Protein AF-A0A8S3PMW6-F1 (afdb_monomer_lite)

InterPro domains:
  IPR053231 G-protein coupled receptor LN-TM7 [PTHR45902] (35-177)
  IPR059445 Protein of unknown function DUF8401 [PF28443] (80-172)

Organism: Mytilus edulis (NCBI:txid6550)

Structure (mmCIF, N/CA/C/O backbone):
data_AF-A0A8S3PMW6-F1
#
_entry.id   AF-A0A8S3PMW6-F1
#
loop_
_atom_site.group_PDB
_atom_site.id
_atom_site.type_symbol
_atom_site.label_atom_id
_atom_site.label_alt_id
_atom_site.label_comp_id
_atom_site.label_asym_id
_atom_site.label_entity_id
_atom_site.label_seq_id
_atom_site.pdbx_PDB_ins_code
_atom_site.Cartn_x
_atom_site.Cartn_y
_atom_site.Cartn_z
_atom_site.occupancy
_atom_site.B_iso_or_equiv
_atom_site.auth_seq_id
_atom_site.auth_comp_id
_atom_site.auth_asym_id
_atom_site.auth_atom_id
_atom_site.pdbx_PDB_model_num
ATOM 1 N N . MET A 1 1 ? 25.228 -1.963 -3.950 1.00 49.38 1 MET A N 1
ATOM 2 C CA . MET A 1 1 ? 26.439 -2.411 -4.682 1.00 49.38 1 MET A CA 1
ATOM 3 C C . MET A 1 1 ? 26.202 -2.545 -6.193 1.00 49.38 1 MET A C 1
ATOM 5 O O . MET A 1 1 ? 26.992 -1.995 -6.946 1.00 49.38 1 MET A O 1
ATOM 9 N N . TYR A 1 2 ? 25.102 -3.179 -6.635 1.00 54.69 2 TYR A N 1
ATOM 10 C CA . TYR A 1 2 ? 24.733 -3.422 -8.050 1.00 54.69 2 TYR A CA 1
ATOM 11 C C . TYR A 1 2 ? 25.094 -2.324 -9.066 1.00 54.69 2 TYR A C 1
ATOM 13 O O . TYR A 1 2 ? 25.787 -2.591 -10.039 1.00 54.69 2 TYR A O 1
ATOM 21 N N . VAL A 1 3 ? 24.652 -1.083 -8.830 1.00 56.50 3 VAL A N 1
ATOM 22 C CA . VAL A 1 3 ? 24.795 0.050 -9.768 1.00 56.50 3 VAL A CA 1
ATOM 23 C C . VAL A 1 3 ? 26.259 0.351 -10.132 1.00 56.50 3 VAL A C 1
ATOM 25 O O . VAL A 1 3 ? 26.543 0.855 -11.215 1.00 56.50 3 VAL A O 1
ATOM 28 N N . SER A 1 4 ? 27.203 0.005 -9.253 1.00 57.25 4 SER A N 1
ATOM 29 C CA . SER A 1 4 ? 28.643 0.169 -9.487 1.00 57.25 4 SER A CA 1
ATOM 30 C C . SER A 1 4 ? 29.269 -0.958 -10.321 1.00 57.25 4 SER A C 1
ATOM 32 O O . SER A 1 4 ? 30.396 -0.801 -10.777 1.00 57.25 4 SER A O 1
ATOM 34 N N . ALA A 1 5 ? 28.572 -2.086 -10.495 1.00 61.59 5 ALA A N 1
ATOM 35 C CA . ALA A 1 5 ? 29.053 -3.278 -11.202 1.00 61.59 5 ALA A CA 1
ATOM 36 C C . ALA A 1 5 ? 28.285 -3.556 -12.509 1.00 61.59 5 ALA A C 1
ATOM 38 O O . ALA A 1 5 ? 28.877 -4.005 -13.484 1.00 61.59 5 ALA A O 1
ATOM 39 N N . CYS A 1 6 ? 26.983 -3.260 -12.529 1.00 66.31 6 CYS A N 1
ATOM 40 C CA . CYS A 1 6 ? 26.058 -3.561 -13.626 1.00 66.31 6 CYS A CA 1
ATOM 41 C C . CYS A 1 6 ? 25.559 -2.301 -14.363 1.00 66.31 6 CYS A C 1
ATOM 43 O O . CYS A 1 6 ? 24.789 -2.408 -15.313 1.00 66.31 6 CYS A O 1
ATOM 45 N N . GLY A 1 7 ? 25.987 -1.107 -13.933 1.00 63.25 7 GLY A N 1
ATOM 46 C CA . GLY A 1 7 ? 25.638 0.170 -14.557 1.00 63.25 7 GLY A CA 1
ATOM 47 C C . GLY A 1 7 ? 24.296 0.765 -14.109 1.00 63.25 7 GLY A C 1
ATOM 48 O O . GLY A 1 7 ? 23.822 0.533 -12.996 1.00 63.25 7 GLY A O 1
ATOM 49 N N . LYS A 1 8 ? 23.726 1.597 -14.985 1.00 62.34 8 LYS A N 1
ATOM 50 C CA . LYS A 1 8 ? 22.438 2.300 -14.854 1.00 62.34 8 LYS A CA 1
ATOM 51 C C . LYS A 1 8 ? 21.719 2.272 -16.201 1.00 62.34 8 LYS A C 1
ATOM 53 O O . LYS A 1 8 ? 22.381 2.120 -17.224 1.00 62.34 8 LYS A O 1
ATOM 58 N N . GLN A 1 9 ? 20.418 2.556 -16.192 1.00 67.81 9 GLN A N 1
ATOM 59 C CA . GLN A 1 9 ? 19.561 2.635 -17.385 1.00 67.81 9 GLN A CA 1
ATOM 60 C C . GLN A 1 9 ? 19.385 1.281 -18.100 1.00 67.81 9 GLN A C 1
ATOM 62 O O . GLN A 1 9 ? 19.284 1.227 -19.322 1.00 67.81 9 GLN A O 1
ATOM 67 N N . LEU A 1 10 ? 19.290 0.188 -17.331 1.00 76.56 10 LEU A N 1
ATOM 68 C CA . LEU A 1 10 ? 18.893 -1.131 -17.846 1.00 76.56 10 LEU A CA 1
ATOM 69 C C . LEU A 1 10 ? 17.457 -1.121 -18.394 1.00 76.56 10 LEU A C 1
ATOM 71 O O . LEU A 1 10 ? 17.161 -1.788 -19.383 1.00 76.56 10 LEU A O 1
ATOM 75 N N . CYS A 1 11 ? 16.581 -0.326 -17.773 1.00 77.88 11 CYS A N 1
ATOM 76 C CA . CYS A 1 11 ? 15.239 -0.048 -18.270 1.00 77.88 11 CYS A CA 1
ATOM 77 C C . CYS A 1 11 ? 15.172 1.365 -18.858 1.00 77.88 11 CYS A C 1
ATOM 79 O O . CYS A 1 11 ? 15.463 2.346 -18.170 1.00 77.88 11 CYS A O 1
ATOM 81 N N . ASP A 1 12 ? 14.718 1.472 -20.105 1.00 70.88 12 ASP A N 1
ATOM 82 C CA . ASP A 1 12 ? 14.358 2.748 -20.720 1.00 70.88 12 ASP A CA 1
ATOM 83 C C . ASP A 1 12 ? 13.123 3.324 -20.005 1.00 70.88 12 ASP A C 1
ATOM 85 O O . ASP A 1 12 ? 12.039 2.747 -20.047 1.00 70.88 12 ASP A O 1
ATOM 89 N N . GLN A 1 13 ? 13.285 4.455 -19.316 1.00 62.22 13 GLN A N 1
ATOM 90 C CA . GLN A 1 13 ? 12.231 5.078 -18.505 1.00 62.22 13 GLN A CA 1
ATOM 91 C C . GLN A 1 13 ? 11.141 5.761 -19.349 1.00 62.22 13 GLN A C 1
ATOM 93 O O . GLN A 1 13 ? 10.011 5.914 -18.877 1.00 62.22 13 GLN A O 1
ATOM 98 N N . SER A 1 14 ? 11.426 6.107 -20.612 1.00 55.59 14 SER A N 1
ATOM 99 C CA . SER A 1 14 ? 10.411 6.601 -21.562 1.00 55.59 14 SER A CA 1
ATOM 100 C C . SER A 1 14 ? 9.422 5.512 -21.995 1.00 55.59 14 SER A C 1
ATOM 102 O O . SER A 1 14 ? 8.404 5.802 -22.625 1.00 55.59 14 SER A O 1
ATOM 104 N N . LYS A 1 15 ? 9.725 4.264 -21.612 1.00 52.72 15 LYS A N 1
ATOM 105 C CA . LYS A 1 15 ? 9.212 3.016 -22.195 1.00 52.72 15 LYS A CA 1
ATOM 106 C C . LYS A 1 15 ? 8.279 1.845 -21.479 1.00 52.72 15 LYS A C 1
ATOM 108 O O . LYS A 1 15 ? 8.379 1.158 -22.561 1.00 52.72 15 LYS A O 1
ATOM 113 N N . ILE A 1 16 ? 7.139 1.474 -19.467 1.00 53.56 16 ILE A N 1
ATOM 114 C CA . ILE A 1 16 ? 6.405 1.998 -18.230 1.00 53.56 16 ILE A CA 1
ATOM 115 C C . ILE A 1 16 ? 4.939 2.397 -18.499 1.00 53.56 16 ILE A C 1
ATOM 117 O O . ILE A 1 16 ? 4.047 1.567 -18.341 1.00 53.56 16 ILE A O 1
ATOM 121 N N . SER A 1 17 ? 4.663 3.625 -18.940 1.00 41.56 17 SER A N 1
ATOM 122 C CA . SER A 1 17 ? 3.313 4.143 -19.222 1.00 41.56 17 SER A CA 1
ATOM 123 C C . SER A 1 17 ? 2.494 3.421 -20.318 1.00 41.56 17 SER A C 1
ATOM 125 O O . SER A 1 17 ? 1.290 3.656 -20.395 1.00 41.56 17 SER A O 1
ATOM 127 N N . HIS A 1 18 ? 3.100 2.583 -21.175 1.00 37.94 18 HIS A N 1
ATOM 128 C CA . HIS A 1 18 ? 2.541 2.209 -22.491 1.00 37.94 18 HIS A CA 1
ATOM 129 C C . HIS A 1 18 ? 2.858 0.777 -23.007 1.00 37.94 18 HIS A C 1
ATOM 131 O O . HIS A 1 18 ? 2.758 0.529 -24.204 1.00 37.94 18 HIS A O 1
ATOM 137 N N . GLY A 1 19 ? 3.189 -0.185 -22.132 1.00 40.81 19 GLY A N 1
ATOM 138 C CA . GLY A 1 19 ? 3.532 -1.575 -22.518 1.00 40.81 19 GLY A CA 1
ATOM 139 C C . GLY A 1 19 ? 4.947 -1.732 -23.104 1.00 40.81 19 GLY A C 1
ATOM 140 O O . GLY A 1 19 ? 5.239 -1.277 -24.206 1.00 40.81 19 GLY A O 1
ATOM 141 N N . TYR A 1 20 ? 5.873 -2.279 -22.314 1.00 42.78 20 TYR A N 1
ATOM 142 C CA . TYR A 1 20 ? 7.306 -2.031 -22.512 1.00 42.78 20 TYR A CA 1
ATOM 143 C C . TYR A 1 20 ? 8.027 -3.144 -23.293 1.00 42.78 20 TYR A C 1
ATOM 145 O O . TYR A 1 20 ? 7.791 -4.328 -23.079 1.00 42.78 20 TYR A O 1
ATOM 153 N N . GLN A 1 21 ? 8.938 -2.748 -24.192 1.00 36.81 21 GLN A N 1
ATOM 154 C CA . GLN A 1 21 ? 9.829 -3.649 -24.942 1.00 36.81 21 GLN A CA 1
ATOM 155 C C . GLN A 1 21 ? 11.284 -3.487 -24.491 1.00 36.81 21 GLN A C 1
ATOM 157 O O . GLN A 1 21 ? 11.809 -2.369 -24.533 1.00 36.81 21 GLN A O 1
ATOM 162 N N . LEU A 1 22 ? 11.943 -4.604 -24.171 1.00 39.78 22 LEU A N 1
ATOM 163 C CA . LEU A 1 22 ? 13.366 -4.687 -23.821 1.00 39.78 22 LEU A CA 1
ATOM 164 C C . LEU A 1 22 ? 14.274 -3.973 -24.839 1.00 39.78 22 LEU A C 1
ATOM 166 O O . LEU A 1 22 ? 14.066 -4.064 -26.050 1.00 39.78 22 LEU A O 1
ATOM 170 N N . LEU A 1 23 ? 15.306 -3.289 -24.335 1.00 41.81 23 LEU A N 1
ATOM 171 C CA . LEU A 1 23 ? 16.360 -2.660 -25.141 1.00 41.81 23 LEU A CA 1
ATOM 172 C C . LEU A 1 23 ? 17.771 -2.891 -24.578 1.00 41.81 23 LEU A C 1
ATOM 174 O O . LEU A 1 23 ? 18.618 -2.014 -24.668 1.00 41.81 23 LEU A O 1
ATOM 178 N N . TYR A 1 24 ? 18.064 -4.099 -24.092 1.00 42.97 24 TYR A N 1
ATOM 179 C CA . TYR A 1 24 ? 19.366 -4.718 -24.366 1.00 42.97 24 TYR A CA 1
ATOM 180 C C . TYR A 1 24 ? 19.286 -6.240 -24.242 1.00 42.97 24 TYR A C 1
ATOM 182 O O . TYR A 1 24 ? 18.529 -6.764 -23.430 1.00 42.97 24 TYR A O 1
ATOM 190 N N . ASN A 1 25 ? 20.079 -6.956 -25.041 1.00 40.12 25 ASN A N 1
ATOM 191 C CA . ASN A 1 25 ? 20.237 -8.401 -24.897 1.00 40.12 25 ASN A CA 1
ATOM 192 C C . ASN A 1 25 ? 21.352 -8.670 -23.876 1.00 40.12 25 ASN A C 1
ATOM 194 O O . ASN A 1 25 ? 22.525 -8.763 -24.238 1.00 40.12 25 ASN A O 1
ATOM 198 N N . THR A 1 26 ? 21.006 -8.752 -22.591 1.00 45.16 26 THR A N 1
ATOM 199 C CA . THR A 1 26 ? 21.942 -8.982 -21.474 1.00 45.16 26 THR A CA 1
ATOM 200 C C . THR A 1 26 ? 22.429 -10.434 -21.371 1.00 45.16 26 THR A C 1
ATOM 202 O O . THR A 1 26 ? 22.760 -10.922 -20.295 1.00 45.16 26 THR A O 1
ATOM 205 N N . SER A 1 27 ? 22.624 -11.107 -22.510 1.00 41.22 27 SER A N 1
ATOM 206 C CA . SER A 1 27 ? 23.383 -12.360 -22.624 1.00 41.22 27 SER A CA 1
ATOM 207 C C . SER A 1 27 ? 24.905 -12.153 -22.472 1.00 41.22 27 SER A C 1
ATOM 209 O O . SER A 1 27 ? 25.704 -12.849 -23.101 1.00 41.22 27 SER A O 1
ATOM 211 N N . VAL A 1 28 ? 25.326 -11.178 -21.660 1.00 42.94 28 VAL A N 1
ATOM 212 C CA . VAL A 1 28 ? 26.724 -10.951 -21.278 1.00 42.94 28 VAL A CA 1
ATOM 213 C C . VAL A 1 28 ? 26.948 -11.698 -19.971 1.00 42.94 28 VAL A C 1
ATOM 215 O O . VAL A 1 28 ? 26.608 -11.205 -18.900 1.00 42.94 28 VAL A O 1
ATOM 218 N N . ASN A 1 29 ? 27.502 -12.908 -20.063 1.00 44.34 29 ASN A N 1
ATOM 219 C CA . ASN A 1 29 ? 27.671 -13.821 -18.928 1.00 44.34 29 ASN A CA 1
ATOM 220 C C . ASN A 1 29 ? 28.855 -13.424 -18.015 1.00 44.34 29 ASN A C 1
ATOM 222 O O . ASN A 1 29 ? 29.790 -14.188 -17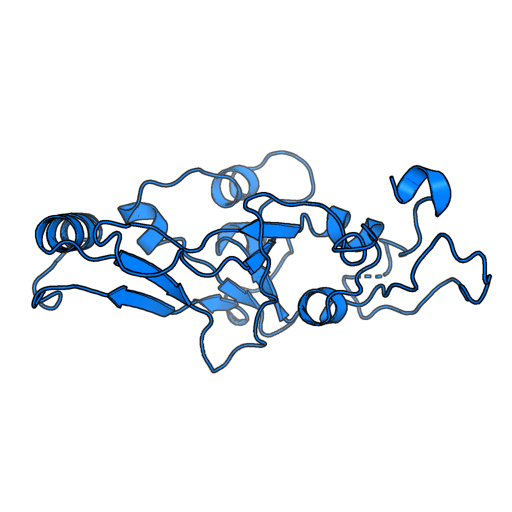.782 1.00 44.34 29 ASN A O 1
ATOM 226 N N . LEU A 1 30 ? 28.816 -12.189 -17.513 1.00 47.34 30 LEU A N 1
ATOM 227 C CA . LEU A 1 30 ? 29.571 -11.734 -16.354 1.00 47.34 30 LEU A CA 1
ATOM 228 C C . LEU A 1 30 ? 28.745 -12.105 -15.118 1.00 47.34 30 LEU A C 1
ATOM 230 O O . LEU A 1 30 ? 27.798 -11.400 -14.776 1.00 47.34 30 LEU A O 1
ATOM 234 N N . GLY A 1 31 ? 29.111 -13.198 -14.437 1.00 52.91 31 GLY A N 1
ATOM 235 C CA . GLY A 1 31 ? 28.380 -13.787 -13.294 1.00 52.91 31 GLY A CA 1
ATOM 236 C C . GLY A 1 31 ? 28.270 -12.930 -12.017 1.00 52.91 31 GLY A C 1
ATOM 237 O O . GLY A 1 31 ? 28.060 -13.465 -10.931 1.00 52.91 31 GLY A O 1
ATOM 238 N N . VAL A 1 32 ? 28.442 -11.615 -12.148 1.00 64.50 32 VAL A N 1
ATOM 239 C CA . VAL A 1 32 ? 28.310 -10.566 -11.129 1.00 64.50 32 VAL A CA 1
ATOM 240 C C . VAL A 1 32 ? 26.895 -9.966 -11.127 1.00 64.50 32 VAL A C 1
ATOM 242 O O . VAL A 1 32 ? 26.424 -9.519 -10.083 1.00 64.50 32 VAL A O 1
ATOM 245 N N . CYS A 1 33 ? 26.209 -9.969 -12.275 1.00 67.12 33 CYS A N 1
ATOM 246 C CA . CYS A 1 33 ? 24.897 -9.347 -12.455 1.00 67.12 33 CYS A CA 1
ATOM 247 C C . CYS A 1 33 ? 23.824 -10.426 -12.689 1.00 67.12 33 CYS A C 1
ATOM 249 O O . CYS A 1 33 ? 23.877 -11.093 -13.724 1.00 67.12 33 CYS A O 1
ATOM 251 N N . PRO A 1 34 ? 22.864 -10.643 -11.767 1.00 71.81 34 PRO A N 1
ATOM 252 C CA . PRO A 1 34 ? 21.707 -11.492 -12.052 1.00 71.81 34 PRO A CA 1
ATOM 253 C C . PRO A 1 34 ? 20.868 -10.919 -13.212 1.00 71.81 34 PRO A C 1
ATOM 255 O O . PRO A 1 34 ? 20.828 -9.698 -13.382 1.00 71.81 34 PRO A O 1
ATOM 258 N N . PRO A 1 35 ? 20.183 -11.772 -13.999 1.00 76.88 35 PRO A N 1
ATOM 2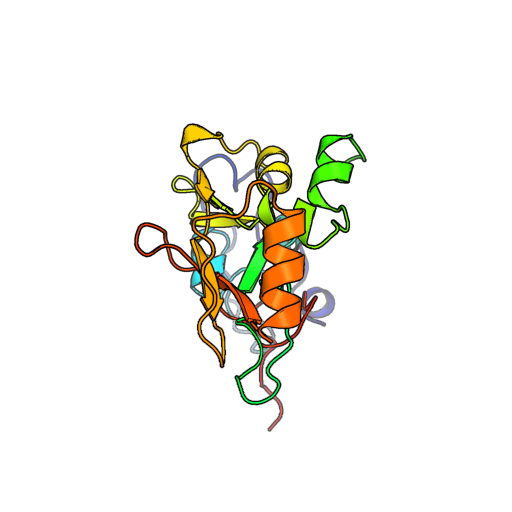59 C CA . PRO A 1 35 ? 19.199 -11.308 -14.972 1.00 76.88 35 PRO A CA 1
ATOM 260 C C . PRO A 1 35 ? 18.045 -10.598 -14.256 1.00 76.88 35 PRO A C 1
ATOM 262 O O . PRO A 1 35 ? 17.702 -10.942 -13.123 1.00 76.88 35 PRO A O 1
ATOM 265 N N . CYS A 1 36 ? 17.458 -9.606 -14.918 1.00 83.31 36 CYS A N 1
ATOM 266 C CA . CYS A 1 36 ? 16.378 -8.798 -14.370 1.00 83.31 36 CYS A CA 1
ATOM 267 C C . CYS A 1 36 ? 15.454 -8.292 -15.482 1.00 83.31 36 CYS A C 1
ATOM 269 O O . CYS A 1 36 ? 15.871 -8.192 -16.637 1.00 83.31 36 CYS A O 1
ATOM 271 N N . GLU A 1 37 ? 14.220 -7.948 -15.120 1.00 86.44 37 GLU A N 1
ATOM 272 C CA . GLU A 1 37 ? 13.164 -7.547 -16.052 1.00 86.44 37 GLU A CA 1
ATOM 273 C C . GLU A 1 37 ? 12.685 -6.101 -15.849 1.00 86.44 37 GLU A C 1
ATOM 275 O O . GLU A 1 37 ? 12.849 -5.497 -14.782 1.00 86.44 37 GLU A O 1
ATOM 280 N N . CYS A 1 38 ? 12.079 -5.549 -16.906 1.00 85.12 38 CYS A N 1
ATOM 281 C CA . CYS A 1 38 ? 11.626 -4.152 -16.999 1.00 85.12 38 CYS A CA 1
ATOM 282 C C . CYS A 1 38 ? 10.103 -3.992 -17.210 1.00 85.12 38 CYS A C 1
ATOM 284 O O . CYS A 1 38 ? 9.634 -2.898 -17.534 1.00 85.12 38 CYS A O 1
ATOM 286 N N . ASP A 1 39 ? 9.333 -5.070 -17.055 1.00 86.50 39 ASP A N 1
ATOM 287 C CA . ASP A 1 39 ? 7.867 -5.042 -16.974 1.00 86.50 39 ASP A CA 1
ATOM 288 C C . ASP A 1 39 ? 7.384 -4.707 -15.539 1.00 86.50 39 ASP A C 1
ATOM 290 O O . ASP A 1 39 ? 8.193 -4.627 -14.623 1.00 86.50 39 ASP A O 1
ATOM 294 N N . LEU A 1 40 ? 6.079 -4.497 -15.308 1.00 87.38 40 LEU A N 1
ATOM 295 C CA . LEU A 1 40 ? 5.544 -4.257 -13.948 1.00 87.38 40 LEU A CA 1
ATOM 296 C C . LEU A 1 40 ? 5.231 -5.552 -13.171 1.00 87.38 40 LEU A C 1
ATOM 298 O O . LEU A 1 40 ? 5.123 -5.536 -11.943 1.00 87.38 40 LEU A O 1
ATOM 302 N N . ASP A 1 41 ? 5.127 -6.682 -13.867 1.00 88.00 41 ASP A N 1
ATOM 303 C CA . ASP A 1 41 ? 4.910 -8.011 -13.295 1.00 88.00 41 ASP A CA 1
ATOM 304 C C . ASP A 1 41 ? 6.102 -8.462 -12.428 1.00 88.00 41 ASP A C 1
ATOM 306 O O . ASP A 1 41 ? 5.919 -9.208 -11.455 1.00 88.00 41 ASP A O 1
ATOM 310 N N . CYS A 1 42 ? 7.296 -7.935 -12.718 1.00 88.56 42 CYS A N 1
ATOM 311 C CA . CYS A 1 42 ? 8.543 -8.116 -11.980 1.00 88.56 42 CYS A CA 1
ATOM 312 C C . CYS A 1 42 ? 8.403 -7.826 -10.483 1.00 88.56 42 CYS A C 1
ATOM 314 O O . CYS A 1 42 ? 9.124 -8.405 -9.668 1.00 88.56 42 CYS A O 1
ATOM 316 N N . VAL A 1 43 ? 7.469 -6.943 -10.103 1.00 89.44 43 VAL A N 1
ATOM 317 C CA . VAL A 1 43 ? 7.241 -6.536 -8.711 1.00 89.44 43 VAL A CA 1
ATOM 318 C C . VAL A 1 43 ? 6.654 -7.696 -7.907 1.00 89.44 43 VAL A C 1
ATOM 320 O O . VAL A 1 43 ? 7.055 -7.911 -6.763 1.00 89.44 43 VAL A O 1
ATOM 323 N N . THR A 1 44 ? 5.772 -8.494 -8.521 1.00 87.44 44 THR A N 1
ATOM 324 C CA . THR A 1 44 ? 5.262 -9.743 -7.935 1.00 87.44 44 THR A CA 1
ATOM 325 C C . THR A 1 44 ? 6.293 -10.867 -8.031 1.00 87.44 44 THR A C 1
ATOM 327 O O . THR A 1 44 ? 6.494 -11.577 -7.048 1.00 87.44 44 THR A O 1
ATOM 330 N N . ARG A 1 45 ? 6.961 -11.034 -9.184 1.00 87.81 45 ARG A N 1
ATOM 331 C CA . ARG A 1 45 ? 7.928 -12.133 -9.397 1.00 87.81 45 ARG A CA 1
ATOM 332 C C . ARG A 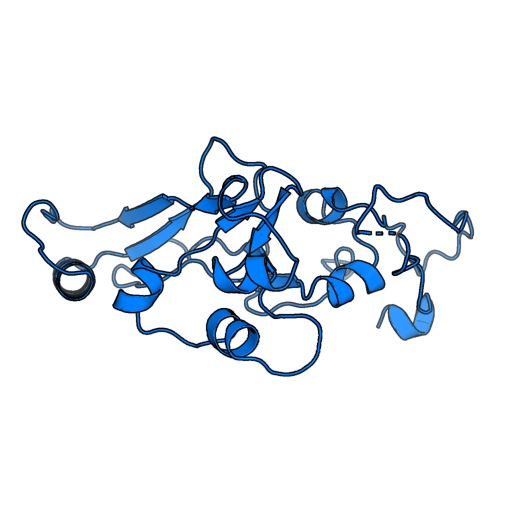1 45 ? 9.176 -12.001 -8.519 1.00 87.81 45 ARG A C 1
ATOM 334 O O . ARG A 1 45 ? 9.678 -12.993 -8.000 1.00 87.81 45 ARG A O 1
ATOM 341 N N . GLY A 1 46 ? 9.646 -10.775 -8.299 1.00 86.62 46 GLY A N 1
ATOM 342 C CA . GLY A 1 46 ? 10.893 -10.503 -7.592 1.00 86.62 46 GLY A CA 1
ATOM 343 C C . GLY A 1 46 ? 12.129 -10.542 -8.482 1.00 86.62 46 GLY A C 1
ATOM 344 O O . GLY A 1 46 ? 13.164 -11.020 -8.030 1.00 86.62 46 GLY A O 1
ATOM 345 N N . ASP A 1 47 ? 12.025 -10.040 -9.712 1.00 87.19 47 ASP A N 1
ATOM 346 C CA . ASP A 1 47 ? 13.121 -9.984 -10.693 1.00 87.19 47 ASP A CA 1
ATOM 347 C C . ASP A 1 47 ? 13.297 -8.591 -11.335 1.00 87.19 47 ASP A C 1
ATOM 349 O O . ASP A 1 47 ? 14.006 -8.447 -12.326 1.00 87.19 47 ASP A O 1
ATOM 353 N N . CYS A 1 48 ? 12.697 -7.537 -10.765 1.00 85.88 48 CYS A N 1
ATOM 354 C CA . CYS A 1 48 ? 12.828 -6.174 -11.292 1.00 85.88 48 CYS A CA 1
ATOM 355 C C . CYS A 1 48 ? 14.280 -5.702 -11.389 1.00 85.88 48 CYS A C 1
ATOM 357 O O . CYS A 1 48 ? 15.012 -5.718 -10.393 1.00 85.88 48 CYS A O 1
ATOM 359 N N . CYS A 1 49 ? 14.653 -5.127 -12.532 1.00 85.31 49 CYS A N 1
ATOM 360 C CA . CYS A 1 49 ? 15.902 -4.385 -12.630 1.00 85.31 49 CYS A CA 1
ATOM 361 C C . CYS A 1 49 ? 15.914 -3.206 -11.636 1.00 85.31 49 CYS A C 1
ATOM 363 O O . CYS A 1 49 ? 14.901 -2.507 -11.499 1.00 85.31 49 CYS A O 1
ATOM 365 N N . PRO A 1 50 ? 17.048 -2.921 -10.962 1.00 83.50 50 PRO A N 1
ATOM 366 C CA . PRO A 1 50 ? 17.079 -1.921 -9.893 1.00 83.50 50 PRO A CA 1
ATOM 367 C C . PRO A 1 50 ? 16.670 -0.515 -10.338 1.00 83.50 50 PRO A C 1
ATOM 369 O O . PRO A 1 50 ? 16.038 0.201 -9.566 1.00 83.50 50 PRO A O 1
ATOM 372 N N . ASP A 1 51 ? 16.961 -0.128 -11.586 1.00 81.94 51 ASP A N 1
ATOM 373 C CA . ASP A 1 51 ? 16.521 1.157 -12.140 1.00 81.94 51 ASP A CA 1
ATOM 374 C C . ASP A 1 51 ? 14.992 1.301 -12.097 1.00 81.94 51 ASP A C 1
ATOM 376 O O . ASP A 1 51 ? 14.493 2.333 -11.650 1.00 81.94 51 ASP A O 1
ATOM 380 N N . LEU A 1 52 ? 14.237 0.267 -12.491 1.00 85.19 52 LEU A N 1
ATOM 381 C CA . LEU A 1 52 ? 12.774 0.261 -12.410 1.00 85.19 52 LEU A CA 1
ATOM 382 C C . LEU A 1 52 ? 12.301 0.244 -10.951 1.00 85.19 52 LEU A C 1
ATOM 384 O O . LEU A 1 52 ? 11.447 1.047 -10.583 1.00 85.19 52 LEU A O 1
ATOM 388 N N . PHE A 1 53 ? 12.894 -0.606 -10.108 1.00 86.94 53 PHE A N 1
ATOM 389 C CA . PHE A 1 53 ? 12.541 -0.714 -8.688 1.00 86.94 53 PHE A CA 1
ATOM 390 C C . PHE A 1 53 ? 12.665 0.637 -7.955 1.00 86.94 53 PHE A C 1
ATOM 392 O O . PHE A 1 53 ? 11.733 1.072 -7.273 1.00 86.94 53 PHE A O 1
ATOM 399 N N . PHE A 1 54 ? 13.776 1.353 -8.163 1.00 85.12 54 PHE A N 1
ATOM 400 C CA . PHE A 1 54 ? 13.969 2.697 -7.616 1.00 85.12 54 PHE A CA 1
ATOM 401 C C . PHE A 1 54 ? 13.081 3.750 -8.296 1.00 85.12 54 PHE A C 1
ATOM 403 O O . PHE A 1 54 ? 12.615 4.658 -7.608 1.00 85.12 54 PHE A O 1
ATOM 410 N N . SER A 1 55 ? 12.794 3.629 -9.598 1.00 84.88 55 SER A N 1
ATOM 411 C CA . SER A 1 55 ? 11.900 4.546 -10.337 1.00 84.88 55 SER A CA 1
ATOM 412 C C . SER A 1 55 ? 10.420 4.401 -9.972 1.00 84.88 55 SER A C 1
ATOM 414 O O . SER A 1 55 ? 9.648 5.328 -10.193 1.00 84.88 55 SER A O 1
ATOM 416 N N . LEU A 1 56 ? 10.014 3.258 -9.420 1.00 87.62 56 LEU A N 1
ATOM 417 C CA . LEU A 1 56 ? 8.681 3.032 -8.853 1.00 87.62 56 LEU A CA 1
ATOM 418 C C . LEU A 1 56 ? 8.604 3.399 -7.360 1.00 87.62 56 LEU A C 1
ATOM 420 O O . LEU A 1 56 ? 7.541 3.276 -6.762 1.00 87.62 56 LEU A O 1
ATOM 424 N N . HIS A 1 57 ? 9.719 3.824 -6.751 1.00 88.62 57 HIS A N 1
ATOM 425 C CA . HIS A 1 57 ? 9.834 4.098 -5.313 1.00 88.62 57 HIS A CA 1
ATOM 426 C C . HIS A 1 57 ? 9.250 2.970 -4.437 1.00 88.62 57 HIS A C 1
ATOM 428 O O . HIS A 1 57 ? 8.506 3.209 -3.477 1.00 88.62 57 HIS A O 1
ATOM 434 N N . LEU A 1 58 ? 9.595 1.729 -4.793 1.00 89.69 58 LEU A N 1
ATOM 435 C CA . LEU A 1 58 ? 9.194 0.543 -4.049 1.00 89.69 58 LEU A CA 1
ATOM 436 C C . LEU A 1 58 ? 9.950 0.452 -2.720 1.00 89.69 58 LEU A C 1
ATOM 438 O O . LEU A 1 58 ? 11.155 0.703 -2.644 1.00 89.69 58 LEU A O 1
ATOM 442 N N . SER A 1 59 ? 9.227 0.069 -1.673 1.00 90.00 59 SER A N 1
ATOM 443 C CA . SER A 1 59 ? 9.774 -0.198 -0.347 1.00 90.00 59 SER A CA 1
ATOM 444 C C . SER A 1 59 ? 8.996 -1.302 0.355 1.00 90.00 59 SER A C 1
ATOM 446 O O . SER A 1 59 ? 7.766 -1.370 0.262 1.00 90.00 59 SER A O 1
ATOM 448 N N . CYS A 1 60 ? 9.706 -2.135 1.107 1.00 90.19 60 CYS A N 1
ATOM 449 C CA . CYS A 1 60 ? 9.078 -3.102 1.997 1.00 90.19 60 CYS A CA 1
ATOM 450 C C . CYS A 1 60 ? 8.343 -2.378 3.142 1.00 90.19 60 CYS A C 1
ATOM 452 O O . CYS A 1 60 ? 8.938 -1.577 3.868 1.00 90.19 60 CYS A O 1
ATOM 454 N N . THR A 1 61 ? 7.036 -2.612 3.263 1.00 89.69 61 THR A N 1
ATOM 455 C CA . THR A 1 61 ? 6.104 -1.800 4.058 1.00 89.69 61 THR A CA 1
ATOM 456 C C . THR A 1 61 ? 5.265 -2.688 4.977 1.00 89.69 61 THR A C 1
ATOM 458 O O . THR A 1 61 ? 4.713 -3.693 4.530 1.00 89.69 61 THR A O 1
ATOM 461 N N . GLU A 1 62 ? 5.160 -2.308 6.252 1.00 88.88 62 GLU A N 1
ATOM 462 C CA . GLU A 1 62 ? 4.292 -2.964 7.238 1.00 88.88 62 GLU A CA 1
ATOM 463 C C . GLU A 1 62 ? 2.838 -2.503 7.086 1.00 88.88 62 GLU A C 1
ATOM 465 O O . GLU A 1 62 ? 2.570 -1.321 6.859 1.00 88.88 62 GLU A O 1
ATOM 470 N N . THR A 1 63 ? 1.893 -3.436 7.211 1.00 89.88 63 THR A N 1
ATOM 471 C CA . THR A 1 63 ? 0.448 -3.162 7.126 1.00 89.88 63 THR A CA 1
ATOM 472 C C . THR A 1 63 ? -0.225 -2.983 8.484 1.00 89.88 63 THR A C 1
ATOM 474 O O . THR A 1 63 ? -1.434 -2.749 8.539 1.00 89.88 63 THR A O 1
ATOM 477 N N . LYS A 1 64 ? 0.541 -3.098 9.574 1.00 89.06 64 LYS A N 1
ATOM 478 C CA . LYS A 1 64 ? 0.076 -3.010 10.958 1.00 89.06 64 LYS A CA 1
ATOM 479 C C . LYS A 1 64 ? -0.275 -1.583 11.350 1.00 89.06 64 LYS A C 1
ATOM 481 O O . LYS A 1 64 ? 0.472 -0.648 11.076 1.00 89.06 64 LYS A O 1
ATOM 486 N N . LEU A 1 65 ? -1.404 -1.439 12.035 1.00 88.50 65 LEU A N 1
ATOM 487 C CA . LEU A 1 65 ? -1.862 -0.187 12.640 1.00 88.50 65 LEU A CA 1
ATOM 488 C C . LEU A 1 65 ? -1.814 -0.244 14.171 1.00 88.50 65 LEU A C 1
ATOM 490 O O . LEU A 1 65 ? -1.670 0.790 14.821 1.00 88.50 65 LEU A O 1
ATOM 494 N N . LEU A 1 66 ? -1.954 -1.446 14.737 1.00 88.12 66 LEU A N 1
ATOM 495 C CA . LEU A 1 66 ? -1.980 -1.705 16.173 1.00 88.12 66 LEU A CA 1
ATOM 496 C C . LEU A 1 66 ? -1.456 -3.123 16.451 1.00 88.12 66 LEU A C 1
ATOM 498 O O . LEU A 1 66 ? -1.833 -4.061 15.751 1.00 88.12 66 LEU A O 1
ATOM 502 N N . GLN A 1 67 ? -0.637 -3.286 17.490 1.00 85.12 67 GLN A N 1
ATOM 503 C CA . GLN A 1 67 ? -0.357 -4.582 18.115 1.00 85.12 67 GLN A CA 1
ATOM 504 C C . GLN A 1 67 ? -0.541 -4.426 19.620 1.00 85.12 67 GLN A C 1
ATOM 506 O O . GLN A 1 67 ? -0.020 -3.475 20.204 1.00 85.12 67 GLN A O 1
ATOM 511 N N . GLN A 1 68 ? -1.268 -5.353 20.233 1.00 83.94 68 GLN A N 1
ATOM 512 C CA . GLN A 1 68 ? -1.440 -5.438 21.688 1.00 83.94 68 GLN A CA 1
ATOM 513 C C . GLN A 1 68 ? -1.290 -6.879 22.193 1.00 83.94 68 GLN A C 1
ATOM 515 O O . GLN A 1 68 ? -0.859 -7.089 23.327 1.00 83.94 68 GLN A O 1
ATOM 520 N N . ASN A 1 69 ? -1.581 -7.877 21.350 1.00 75.31 69 ASN A N 1
ATOM 521 C CA . ASN A 1 69 ? -1.264 -9.274 21.615 1.00 75.31 69 ASN A CA 1
ATOM 522 C C . ASN A 1 69 ? 0.105 -9.619 21.000 1.00 75.31 69 ASN A C 1
ATOM 524 O O . ASN A 1 69 ? 0.243 -9.745 19.782 1.00 75.31 69 ASN A O 1
ATOM 528 N N . THR A 1 70 ? 1.118 -9.777 21.857 1.00 67.62 70 THR A N 1
ATOM 529 C CA . THR A 1 70 ? 2.510 -10.099 21.488 1.00 67.62 70 THR A CA 1
ATOM 530 C C . THR A 1 70 ? 2.772 -11.593 21.258 1.00 67.62 70 THR A C 1
ATOM 532 O O . THR A 1 70 ? 3.930 -11.984 21.140 1.00 67.62 70 THR A O 1
ATOM 535 N N . HIS A 1 71 ? 1.737 -12.440 21.261 1.00 64.19 71 HIS A N 1
ATOM 536 C CA . HIS A 1 71 ? 1.869 -13.871 20.962 1.00 64.19 71 HIS A CA 1
ATOM 537 C C . HIS A 1 71 ? 1.639 -14.214 19.484 1.00 64.19 71 HIS A C 1
ATOM 539 O O . HIS A 1 71 ? 2.097 -15.265 19.042 1.00 64.19 71 HIS A O 1
ATOM 545 N N . GLU A 1 72 ? 0.988 -13.328 18.726 1.00 62.72 72 GLU A N 1
ATOM 546 C CA . GLU A 1 72 ? 0.857 -13.464 17.272 1.00 62.72 72 GLU A CA 1
ATOM 547 C C . GLU A 1 72 ? 2.141 -13.044 16.542 1.00 62.72 72 GLU A C 1
ATOM 549 O O . GLU A 1 72 ? 2.869 -12.176 17.038 1.00 62.72 72 GLU A O 1
ATOM 554 N N . PRO A 1 73 ? 2.425 -13.619 15.356 1.00 61.22 73 PRO A N 1
ATOM 555 C CA . PRO A 1 73 ? 3.568 -13.220 14.542 1.00 61.22 73 PRO A CA 1
ATOM 556 C C . PRO A 1 73 ? 3.475 -11.754 14.096 1.00 61.22 73 PRO A C 1
ATOM 558 O O . PRO A 1 73 ? 2.393 -11.170 14.010 1.00 61.22 73 PRO A O 1
ATOM 561 N N . ASP A 1 74 ? 4.626 -11.166 13.759 1.00 67.69 74 ASP A N 1
ATOM 562 C CA . ASP A 1 74 ? 4.675 -9.834 13.158 1.00 67.69 74 ASP A CA 1
ATOM 563 C C . ASP A 1 74 ? 3.839 -9.765 11.871 1.00 67.69 74 ASP A C 1
ATOM 565 O O . ASP A 1 74 ? 3.819 -10.695 11.059 1.00 67.69 74 ASP A O 1
ATOM 569 N N . ALA A 1 75 ? 3.151 -8.635 11.687 1.00 69.31 75 ALA A N 1
ATOM 570 C CA . ALA A 1 75 ? 2.260 -8.434 10.553 1.00 69.31 75 ALA A CA 1
ATOM 571 C C . ALA A 1 75 ? 3.000 -8.567 9.210 1.00 69.31 75 ALA A C 1
ATOM 573 O O . ALA A 1 75 ? 4.148 -8.125 9.080 1.00 69.31 75 ALA A O 1
ATOM 574 N N . PRO A 1 76 ? 2.340 -9.127 8.182 1.00 79.50 76 PRO A N 1
ATOM 575 C CA . PRO A 1 76 ? 2.981 -9.407 6.909 1.00 79.50 76 PRO A CA 1
ATOM 576 C C . PRO A 1 76 ? 3.498 -8.130 6.233 1.00 79.50 76 PRO A C 1
ATOM 578 O O . PRO A 1 76 ? 2.773 -7.158 6.010 1.00 79.50 76 PRO A O 1
ATOM 581 N N . LEU A 1 77 ? 4.784 -8.160 5.890 1.00 89.38 77 LEU A N 1
ATOM 582 C CA . LEU A 1 77 ? 5.490 -7.097 5.187 1.00 89.38 77 LEU A CA 1
ATOM 583 C C . LEU A 1 77 ? 5.366 -7.296 3.673 1.00 89.38 77 LEU A C 1
ATOM 585 O O . LEU A 1 77 ? 5.649 -8.384 3.164 1.00 89.38 77 LEU A O 1
ATOM 589 N N . PHE A 1 78 ? 5.017 -6.238 2.939 1.00 92.25 78 PHE A N 1
ATOM 590 C CA . PHE A 1 78 ? 4.830 -6.299 1.485 1.00 92.25 78 PHE A CA 1
ATOM 591 C C . PHE A 1 78 ? 5.592 -5.207 0.734 1.00 92.25 78 PHE A C 1
ATOM 593 O O . PHE A 1 78 ? 5.762 -4.086 1.216 1.00 92.25 78 PHE A O 1
ATOM 600 N N . ILE A 1 79 ? 6.006 -5.514 -0.494 1.00 92.81 79 ILE A N 1
ATOM 601 C CA . ILE A 1 79 ? 6.560 -4.537 -1.433 1.00 92.81 79 ILE A CA 1
ATOM 602 C C . ILE A 1 79 ? 5.436 -3.607 -1.914 1.00 92.81 79 ILE A C 1
ATOM 604 O O . ILE A 1 79 ? 4.495 -4.049 -2.575 1.00 92.81 79 ILE A O 1
ATOM 608 N N . MET A 1 80 ? 5.548 -2.314 -1.600 1.00 94.19 80 MET A N 1
ATOM 609 C CA . MET A 1 80 ? 4.581 -1.282 -1.991 1.00 94.19 80 MET A CA 1
ATOM 610 C C . MET A 1 80 ? 5.273 -0.038 -2.548 1.00 94.19 80 MET A C 1
ATOM 612 O O . MET A 1 80 ? 6.378 0.310 -2.134 1.00 94.19 80 MET A O 1
ATOM 616 N N . VAL A 1 81 ? 4.584 0.688 -3.428 1.00 93.44 81 VAL A N 1
ATOM 617 C CA . VAL A 1 81 ? 4.922 2.068 -3.799 1.00 93.44 81 VAL A CA 1
ATOM 618 C C . VAL A 1 81 ? 4.631 2.973 -2.599 1.00 93.44 81 VAL A C 1
ATOM 620 O O . VAL A 1 81 ? 3.469 3.173 -2.226 1.00 93.44 81 VAL A O 1
ATOM 623 N N . GLY A 1 82 ? 5.689 3.494 -1.973 1.00 89.94 82 GLY A N 1
ATOM 624 C CA . GLY A 1 82 ? 5.606 4.259 -0.721 1.00 89.94 82 GLY A CA 1
ATOM 625 C C . GLY A 1 82 ? 5.803 5.773 -0.851 1.00 89.94 82 GLY A C 1
ATOM 626 O O . GLY A 1 82 ? 5.647 6.479 0.145 1.00 89.94 82 GLY A O 1
ATOM 627 N N . LYS A 1 83 ? 6.183 6.272 -2.036 1.00 89.69 83 LYS A N 1
ATOM 628 C CA . LYS A 1 83 ? 6.542 7.681 -2.299 1.00 89.69 83 LYS A CA 1
ATOM 629 C C . LYS A 1 83 ? 6.111 8.132 -3.694 1.00 89.69 83 LYS A C 1
ATOM 631 O O . LYS A 1 83 ? 5.801 7.298 -4.542 1.00 89.69 83 LYS A O 1
ATOM 636 N N . CYS A 1 84 ? 6.128 9.440 -3.944 1.00 86.38 84 CYS A N 1
ATOM 637 C CA . CYS A 1 84 ? 5.747 10.018 -5.236 1.00 86.38 84 CYS A CA 1
ATOM 638 C C . CYS A 1 84 ? 6.950 10.476 -6.067 1.00 86.38 84 CYS A C 1
ATOM 640 O O . CYS A 1 84 ? 7.831 11.174 -5.571 1.00 86.38 84 CYS A O 1
ATOM 642 N N . ASN A 1 85 ? 6.926 10.188 -7.369 1.00 77.06 85 ASN A N 1
ATOM 643 C CA . ASN A 1 85 ? 7.936 10.679 -8.303 1.00 77.06 85 ASN A CA 1
ATOM 644 C C . ASN A 1 85 ? 7.774 12.193 -8.547 1.00 77.06 85 ASN A C 1
ATOM 646 O O . ASN A 1 85 ? 6.731 12.642 -9.022 1.00 77.06 85 ASN A O 1
ATOM 650 N N . GLY A 1 86 ? 8.827 12.982 -8.304 1.00 69.38 86 GLY A N 1
ATOM 651 C CA . GLY A 1 86 ? 8.913 14.385 -8.733 1.00 69.38 86 GLY A CA 1
ATOM 652 C C . GLY A 1 86 ? 8.944 15.421 -7.604 1.00 69.38 86 GLY A C 1
ATOM 653 O O . GLY A 1 86 ? 9.481 15.181 -6.527 1.00 69.38 86 GLY A O 1
ATOM 654 N N . LYS A 1 87 ? 8.441 16.632 -7.886 1.00 63.88 87 LYS A N 1
ATOM 655 C CA . LYS A 1 87 ? 8.481 17.774 -6.953 1.00 63.88 87 LYS A CA 1
ATOM 656 C C . LYS A 1 87 ? 7.354 17.698 -5.920 1.00 63.88 87 LYS A C 1
ATOM 658 O O . LYS A 1 87 ? 6.231 17.329 -6.253 1.00 63.88 87 LYS A O 1
ATOM 663 N N . THR A 1 88 ? 7.645 18.131 -4.693 1.00 70.69 88 THR A N 1
ATOM 664 C CA . THR A 1 88 ? 6.704 18.133 -3.566 1.00 70.69 88 THR A CA 1
ATOM 665 C C . THR A 1 88 ? 5.409 18.882 -3.884 1.00 70.69 88 THR A C 1
ATOM 667 O O . THR A 1 88 ? 5.411 20.092 -4.102 1.00 70.69 88 THR A O 1
ATOM 670 N N . SER A 1 89 ? 4.298 18.154 -3.845 1.00 78.94 89 SER A N 1
ATOM 671 C CA . SER A 1 89 ? 2.924 18.644 -3.982 1.00 78.94 89 SER A CA 1
ATOM 672 C C . SER A 1 89 ? 2.079 18.224 -2.773 1.00 78.94 89 SER A C 1
ATOM 674 O O . SER A 1 89 ? 2.539 17.448 -1.934 1.00 78.94 89 SER A O 1
ATOM 676 N N . ASP A 1 90 ? 0.823 18.664 -2.687 1.00 80.25 90 ASP A N 1
ATOM 677 C CA . ASP A 1 90 ? -0.101 18.160 -1.659 1.00 80.25 90 ASP A CA 1
ATOM 678 C C . ASP A 1 90 ? -0.389 16.659 -1.793 1.00 80.25 90 ASP A C 1
ATOM 680 O O . ASP A 1 90 ? -0.488 15.975 -0.779 1.00 80.25 90 ASP A O 1
ATOM 684 N N . ARG A 1 91 ? -0.389 16.111 -3.018 1.00 78.00 91 ARG A N 1
ATOM 685 C CA . ARG A 1 91 ? -0.472 14.655 -3.239 1.00 78.00 91 ARG A CA 1
ATOM 686 C C . ARG A 1 91 ? 0.771 13.932 -2.716 1.00 78.00 91 ARG A C 1
ATOM 688 O O . ARG A 1 91 ? 0.649 12.895 -2.074 1.00 78.00 91 ARG A O 1
ATOM 695 N N . THR A 1 92 ? 1.958 14.514 -2.920 1.00 84.62 92 THR A N 1
ATOM 696 C CA . THR A 1 92 ? 3.221 14.016 -2.343 1.00 84.62 92 THR A CA 1
ATOM 697 C C . THR A 1 92 ? 3.147 13.990 -0.819 1.00 84.62 92 THR A C 1
ATOM 699 O O . THR A 1 92 ? 3.447 12.965 -0.214 1.00 84.62 92 THR A O 1
ATOM 702 N N . ARG A 1 93 ? 2.680 15.086 -0.197 1.00 85.62 93 ARG A N 1
ATOM 703 C CA . ARG A 1 93 ? 2.461 15.160 1.256 1.00 85.62 93 ARG A CA 1
ATOM 704 C C . ARG A 1 93 ? 1.500 14.064 1.726 1.00 85.62 93 ARG A C 1
ATOM 706 O O . ARG A 1 93 ? 1.846 13.315 2.626 1.00 85.62 93 ARG A O 1
ATOM 713 N N . GLN A 1 94 ? 0.341 13.919 1.084 1.00 88.94 94 GLN A N 1
ATOM 714 C CA . GLN A 1 94 ? -0.680 12.936 1.468 1.00 88.94 94 GLN A CA 1
ATOM 715 C C . GLN A 1 94 ? -0.249 11.474 1.250 1.00 88.94 94 GLN A C 1
ATOM 717 O O . GLN A 1 94 ? -0.646 10.608 2.024 1.00 88.94 94 GLN A O 1
ATOM 722 N N . CYS A 1 95 ? 0.578 11.180 0.244 1.00 90.56 95 CYS A N 1
ATOM 723 C CA . CYS A 1 95 ? 1.181 9.855 0.074 1.00 90.56 95 CYS A CA 1
ATOM 724 C C . CYS A 1 95 ? 2.176 9.532 1.200 1.00 90.56 95 CYS A C 1
ATOM 726 O O . CYS A 1 95 ? 2.113 8.461 1.813 1.00 90.56 95 CYS A O 1
ATOM 728 N N . GLU A 1 96 ? 3.089 10.466 1.473 1.00 89.25 96 GLU A N 1
ATOM 729 C CA . GLU A 1 96 ? 4.261 10.241 2.326 1.00 89.25 96 GLU A CA 1
ATOM 730 C C . GLU A 1 96 ? 4.030 10.590 3.805 1.00 89.25 96 GLU A C 1
ATOM 732 O O . GLU A 1 96 ? 4.920 10.377 4.626 1.00 89.25 96 GLU A O 1
ATOM 737 N N . SER A 1 97 ? 2.833 11.066 4.161 1.00 85.75 97 SER A N 1
ATOM 738 C CA . SER A 1 97 ? 2.416 11.331 5.540 1.00 85.75 97 SER A CA 1
ATOM 739 C C . SER A 1 97 ? 2.616 10.134 6.478 1.00 85.75 97 SER A C 1
ATOM 741 O O . SER A 1 97 ? 2.386 8.967 6.130 1.00 85.75 97 SER A O 1
ATOM 743 N N . THR A 1 98 ? 2.960 10.455 7.723 1.00 81.94 98 THR A N 1
ATOM 744 C CA . THR A 1 98 ? 2.673 9.608 8.884 1.00 81.94 98 THR A CA 1
ATOM 745 C C . THR A 1 98 ? 1.265 9.952 9.352 1.00 81.94 98 THR A C 1
ATOM 747 O O . THR A 1 98 ? 0.991 11.113 9.647 1.00 81.94 98 THR A O 1
ATOM 750 N N . PHE A 1 99 ? 0.377 8.964 9.391 1.00 81.69 99 PHE A N 1
ATOM 751 C CA . PHE A 1 99 ? -0.999 9.122 9.855 1.00 81.69 99 PHE A CA 1
ATOM 752 C C . PHE A 1 99 ? -1.121 8.605 11.294 1.00 81.69 99 PHE A C 1
ATOM 754 O O . PHE A 1 99 ? -0.373 7.713 11.699 1.00 81.69 99 PHE A O 1
ATOM 761 N N . SER A 1 100 ? -2.078 9.113 12.071 1.00 82.44 100 SER A N 1
ATOM 762 C CA . SER A 1 100 ? -2.507 8.425 13.297 1.00 82.44 100 SER A CA 1
ATOM 763 C C . SER A 1 100 ? -3.186 7.084 12.958 1.00 82.44 100 SER A C 1
ATOM 765 O O . SER A 1 100 ? -3.664 6.917 11.832 1.00 82.44 100 SER A O 1
ATOM 767 N N . PRO A 1 101 ? -3.305 6.121 13.894 1.00 80.00 101 PRO A N 1
ATOM 768 C CA . PRO A 1 101 ? -3.976 4.845 13.618 1.00 80.00 101 PRO A CA 1
ATOM 769 C C . PRO A 1 101 ? -5.410 5.001 13.070 1.00 80.00 101 PRO A C 1
ATOM 771 O O . PRO A 1 101 ? -5.782 4.316 12.120 1.00 80.00 101 PRO A O 1
ATOM 774 N N . GLY A 1 102 ? -6.186 5.971 13.575 1.00 81.75 102 GLY A N 1
ATOM 775 C CA . GLY A 1 102 ? -7.547 6.265 13.093 1.00 81.75 102 GLY A CA 1
ATOM 776 C C . GLY A 1 102 ? -7.615 6.926 11.704 1.00 81.75 102 GLY A C 1
ATOM 777 O O . GLY A 1 102 ? -8.607 6.785 10.989 1.00 81.75 102 GLY A O 1
ATOM 778 N N . GLU A 1 103 ? -6.556 7.614 11.277 1.00 85.19 103 GLU A N 1
ATOM 779 C CA . GLU A 1 103 ? -6.406 8.100 9.899 1.00 85.19 103 GLU A CA 1
ATOM 780 C C . GLU A 1 103 ? -5.859 7.008 8.969 1.00 85.19 103 GLU A C 1
ATOM 782 O O . GLU A 1 103 ? -6.226 6.954 7.794 1.00 85.19 103 GLU A O 1
ATOM 787 N N . HIS A 1 104 ? -5.022 6.102 9.481 1.00 83.00 104 HIS A N 1
ATOM 788 C CA . HIS A 1 104 ? -4.554 4.924 8.755 1.00 83.00 104 HIS A CA 1
ATOM 789 C C . HIS A 1 104 ? -5.704 3.961 8.417 1.00 83.00 104 HIS A C 1
ATOM 791 O O . HIS A 1 104 ? -5.686 3.372 7.336 1.00 83.00 104 HIS A O 1
ATOM 797 N N . LEU A 1 105 ? -6.747 3.875 9.253 1.00 87.69 105 LEU A N 1
ATOM 798 C CA . LEU A 1 105 ? -8.007 3.178 8.934 1.00 87.69 105 LEU A CA 1
ATOM 799 C C . LEU A 1 105 ? -8.752 3.767 7.712 1.00 87.69 105 LEU A C 1
ATOM 801 O O . LEU A 1 105 ? -9.539 3.077 7.075 1.00 87.69 105 LEU A O 1
ATOM 805 N N . GLN A 1 106 ? -8.483 5.023 7.338 1.00 86.56 106 GLN A N 1
ATOM 806 C CA . GLN A 1 106 ? -9.072 5.693 6.162 1.00 86.56 106 GLN A CA 1
ATOM 807 C C . GLN A 1 106 ? -8.126 5.750 4.950 1.00 86.56 106 GLN A C 1
ATOM 809 O O . GLN A 1 106 ? -8.527 6.137 3.843 1.00 86.56 106 GLN A O 1
ATOM 814 N N . ASN A 1 107 ? -6.849 5.432 5.159 1.00 90.12 107 ASN A N 1
ATOM 815 C CA . ASN A 1 107 ? -5.765 5.581 4.192 1.00 90.12 107 ASN A CA 1
ATOM 816 C C . ASN A 1 107 ? -4.898 4.312 4.155 1.00 90.12 107 ASN A C 1
ATOM 818 O O . ASN A 1 107 ? -3.671 4.393 4.118 1.00 90.12 107 ASN A O 1
ATOM 822 N N . GLY A 1 108 ? -5.554 3.150 4.180 1.00 92.44 108 GLY A N 1
ATOM 823 C CA . GLY A 1 108 ? -4.921 1.849 3.990 1.00 92.44 108 GLY A CA 1
ATOM 824 C C . GLY A 1 108 ? -4.414 1.604 2.564 1.00 92.44 108 GLY A C 1
ATOM 825 O O . GLY A 1 108 ? -4.690 2.408 1.661 1.00 92.44 108 GLY A O 1
ATOM 826 N N . PRO A 1 109 ? -3.694 0.487 2.350 1.00 95.50 109 PRO A N 1
ATOM 827 C CA . PRO A 1 109 ? -3.139 0.132 1.053 1.00 95.50 109 PRO A CA 1
ATOM 828 C C . PRO A 1 109 ? -4.207 -0.104 -0.019 1.00 95.50 109 PRO A C 1
ATOM 830 O O . PRO A 1 109 ? -5.348 -0.490 0.254 1.00 95.50 109 PRO A O 1
ATOM 833 N N . VAL A 1 110 ? -3.808 0.117 -1.270 1.00 96.06 110 VAL A N 1
ATOM 834 C CA . VAL A 1 110 ? -4.631 -0.134 -2.459 1.00 96.06 110 VAL A CA 1
ATOM 835 C C . VAL A 1 110 ? -3.796 -0.824 -3.532 1.00 96.06 110 VAL A C 1
ATOM 837 O O . VAL A 1 110 ? -2.610 -0.530 -3.674 1.00 96.06 110 VAL A O 1
ATOM 840 N N . THR A 1 111 ? -4.413 -1.684 -4.337 1.00 96.12 111 THR A N 1
ATOM 841 C CA . THR A 1 111 ? -3.764 -2.305 -5.503 1.00 96.12 111 THR A CA 1
ATOM 842 C C . THR A 1 111 ? -4.532 -1.946 -6.767 1.00 96.12 111 THR A C 1
ATOM 844 O O . THR A 1 111 ? -5.757 -2.069 -6.803 1.00 96.12 111 THR A O 1
ATOM 847 N N . SER A 1 112 ? -3.835 -1.489 -7.808 1.00 94.50 112 SER A N 1
ATOM 848 C CA . SER A 1 112 ? -4.461 -1.218 -9.105 1.00 94.50 112 SER A CA 1
ATOM 849 C C . SER A 1 112 ? -4.712 -2.518 -9.864 1.00 94.50 112 SER A C 1
ATOM 851 O O . SER A 1 112 ? -3.794 -3.306 -10.094 1.00 94.50 112 SER A O 1
ATOM 853 N N . ARG A 1 113 ? -5.948 -2.718 -10.330 1.00 92.06 113 ARG A N 1
ATOM 854 C CA . ARG A 1 113 ? -6.306 -3.793 -11.272 1.00 92.06 113 ARG A CA 1
ATOM 855 C C . ARG A 1 113 ? -5.630 -3.647 -12.633 1.00 92.06 113 ARG A C 1
ATOM 857 O O . ARG A 1 113 ? -5.488 -4.639 -13.338 1.00 92.06 113 ARG A O 1
ATOM 864 N N . LYS A 1 114 ? -5.246 -2.425 -13.010 1.00 90.25 114 LYS A N 1
ATOM 865 C CA . LYS A 1 114 ? -4.692 -2.098 -14.329 1.00 90.25 114 LYS A CA 1
ATOM 866 C C . LYS A 1 114 ? -3.205 -2.436 -14.435 1.00 90.25 114 LYS A C 1
ATOM 868 O O . LYS A 1 114 ? -2.772 -2.932 -15.468 1.00 90.25 114 LYS A O 1
ATOM 873 N N . THR A 1 115 ? -2.433 -2.152 -13.387 1.00 89.69 115 THR A N 1
ATOM 874 C CA . THR A 1 115 ? -0.969 -2.334 -13.368 1.00 89.69 115 THR A CA 1
ATOM 875 C C . THR A 1 115 ? -0.501 -3.450 -12.437 1.00 89.69 115 THR A C 1
ATOM 877 O O . THR A 1 115 ? 0.656 -3.853 -12.506 1.00 89.69 115 THR A O 1
ATOM 880 N N . GLY A 1 116 ? -1.363 -3.943 -11.541 1.00 91.06 116 GLY A N 1
ATOM 881 C CA . GLY A 1 116 ? -0.984 -4.883 -10.484 1.00 91.06 116 GLY A CA 1
ATOM 882 C C . GLY A 1 116 ? -0.147 -4.262 -9.359 1.00 91.06 116 GLY A C 1
ATOM 883 O O . GLY A 1 116 ? 0.192 -4.960 -8.404 1.00 91.06 116 GLY A O 1
ATOM 884 N N . LEU A 1 117 ? 0.184 -2.967 -9.443 1.00 93.19 117 LEU A N 1
ATOM 885 C CA . LEU A 1 117 ? 0.991 -2.277 -8.442 1.00 93.19 117 LEU A CA 1
ATOM 886 C C . LEU A 1 117 ? 0.187 -2.033 -7.163 1.00 93.19 117 LEU A C 1
ATOM 888 O O . LEU A 1 117 ? -0.965 -1.593 -7.199 1.00 93.19 117 LEU A O 1
ATOM 892 N N . THR A 1 118 ? 0.831 -2.295 -6.025 1.00 95.50 118 THR A N 1
ATOM 893 C CA . THR A 1 118 ? 0.316 -1.976 -4.690 1.00 95.50 118 THR A CA 1
ATOM 894 C C . THR A 1 118 ? 0.934 -0.675 -4.198 1.00 95.50 118 THR A C 1
ATOM 896 O O . THR A 1 118 ? 2.146 -0.479 -4.282 1.00 95.50 118 THR A O 1
ATOM 899 N N . TYR A 1 119 ? 0.102 0.197 -3.643 1.00 95.12 119 TYR A N 1
ATOM 900 C CA . TYR A 1 119 ? 0.456 1.509 -3.122 1.00 95.12 119 TYR A CA 1
ATOM 901 C C . TYR A 1 119 ? 0.155 1.564 -1.625 1.00 95.12 119 TYR A C 1
ATOM 903 O O . TYR A 1 119 ? -0.914 1.121 -1.200 1.00 95.12 119 TYR A O 1
ATOM 911 N N . ARG A 1 120 ? 1.051 2.177 -0.838 1.00 93.69 120 ARG A N 1
ATOM 912 C CA . ARG A 1 120 ? 0.902 2.341 0.625 1.00 93.69 120 ARG A CA 1
ATOM 913 C C . ARG A 1 120 ? -0.430 2.988 1.019 1.00 93.69 120 ARG A C 1
ATOM 915 O O . ARG A 1 120 ? -0.953 2.706 2.090 1.00 93.69 120 ARG A O 1
ATOM 922 N N . ASN A 1 121 ? -0.962 3.857 0.159 1.00 94.12 121 ASN A N 1
ATOM 923 C CA . ASN A 1 121 ? -2.305 4.418 0.257 1.00 94.12 121 ASN A CA 1
ATOM 924 C C . ASN A 1 121 ? -2.797 4.937 -1.108 1.00 94.12 121 ASN A C 1
ATOM 926 O O . ASN A 1 121 ? -2.030 5.075 -2.066 1.00 94.12 121 ASN A O 1
ATOM 930 N N . LYS A 1 122 ? -4.087 5.292 -1.175 1.00 93.69 122 LYS A N 1
ATOM 931 C CA . LYS A 1 122 ? -4.741 5.873 -2.363 1.00 93.69 122 LYS A CA 1
ATOM 932 C C . LYS A 1 122 ? -4.049 7.124 -2.925 1.00 93.69 122 LYS A C 1
ATOM 934 O O . LYS A 1 122 ? -4.033 7.297 -4.141 1.00 93.69 122 LYS A O 1
ATOM 939 N N . HIS A 1 123 ? -3.431 7.966 -2.095 1.00 92.56 123 HIS A N 1
ATOM 940 C CA . HIS A 1 123 ? -2.772 9.201 -2.549 1.00 92.56 123 HIS A CA 1
ATOM 941 C C . HIS A 1 123 ? -1.464 8.909 -3.291 1.00 92.56 123 HIS A C 1
ATOM 943 O O . HIS A 1 123 ? -1.174 9.560 -4.292 1.00 92.56 123 HIS A O 1
ATOM 949 N N . CYS A 1 124 ? -0.725 7.871 -2.886 1.00 92.75 124 CYS A N 1
ATOM 950 C CA . CYS A 1 124 ? 0.445 7.398 -3.630 1.00 92.75 124 CYS A CA 1
ATOM 951 C C . CYS A 1 124 ? 0.074 6.927 -5.047 1.00 92.75 124 CYS A C 1
ATOM 953 O O . CYS A 1 124 ? 0.781 7.247 -5.998 1.00 92.75 124 CYS A O 1
ATOM 955 N N . SER A 1 125 ? -1.067 6.249 -5.226 1.00 92.94 125 SER A N 1
ATOM 956 C CA . SER A 1 125 ? -1.521 5.819 -6.563 1.00 92.94 125 SER A CA 1
ATOM 957 C C . SER A 1 125 ? -1.829 6.994 -7.508 1.00 92.94 125 SER A C 1
ATOM 959 O O . SER A 1 125 ? -1.509 6.949 -8.697 1.00 92.94 125 SER A O 1
ATOM 961 N N . GLN A 1 126 ? -2.324 8.115 -6.968 1.00 90.12 126 GLN A N 1
ATOM 962 C CA . GLN A 1 126 ? -2.583 9.345 -7.729 1.00 90.12 126 GLN A CA 1
ATOM 963 C C . GLN A 1 126 ? -1.306 10.048 -8.216 1.00 90.12 126 GLN A C 1
ATOM 965 O O . GLN A 1 126 ? -1.387 10.892 -9.110 1.00 90.12 126 GLN A O 1
ATOM 970 N N . CYS A 1 127 ? -0.136 9.725 -7.654 1.00 87.75 127 CYS A N 1
ATOM 971 C CA . CYS A 1 127 ? 1.160 10.187 -8.159 1.00 87.75 127 CYS A CA 1
ATOM 972 C C . CYS A 1 127 ? 1.657 9.383 -9.372 1.00 87.75 127 CYS A C 1
ATOM 974 O O . CYS A 1 127 ? 2.546 9.845 -10.081 1.00 87.75 127 CYS A O 1
ATOM 976 N N . PHE A 1 128 ? 1.067 8.211 -9.630 1.00 87.44 128 PHE A N 1
ATOM 977 C CA . PHE A 1 128 ? 1.332 7.364 -10.798 1.00 87.44 128 PHE A CA 1
ATOM 978 C C . PHE A 1 128 ? 0.176 7.409 -11.817 1.00 87.44 128 PHE A C 1
ATOM 980 O O . PHE A 1 128 ? 0.123 6.602 -12.740 1.00 87.44 128 PHE A O 1
ATOM 987 N N . ASN A 1 129 ? -0.729 8.389 -11.677 1.00 87.69 129 ASN A N 1
ATOM 988 C CA . ASN A 1 129 ? -1.907 8.606 -12.525 1.00 87.69 129 ASN A CA 1
ATOM 989 C C . ASN A 1 129 ? -2.861 7.393 -12.626 1.00 87.69 129 ASN A C 1
ATOM 991 O O . ASN A 1 129 ? -3.551 7.229 -13.633 1.00 87.69 129 ASN A O 1
ATOM 995 N N . GLU A 1 130 ? -2.929 6.562 -11.582 1.00 90.38 130 GLU A N 1
ATOM 996 C CA . GLU A 1 130 ? -3.938 5.503 -11.471 1.00 90.38 130 GLU A CA 1
ATOM 997 C C . GLU A 1 130 ? -5.351 6.094 -11.338 1.00 90.38 130 GLU A C 1
ATOM 999 O O . GLU A 1 130 ? -5.562 7.103 -10.655 1.00 90.38 130 GLU A O 1
ATOM 1004 N N . SER A 1 131 ? -6.338 5.451 -11.970 1.00 91.69 131 SER A N 1
ATOM 1005 C CA . SER A 1 131 ? -7.743 5.831 -11.808 1.00 91.69 131 SER A CA 1
ATOM 1006 C C . SER A 1 131 ? -8.300 5.249 -10.514 1.00 91.69 131 SER A C 1
ATOM 1008 O O . SER A 1 131 ? -8.119 4.067 -10.232 1.00 91.69 131 SER A O 1
ATOM 1010 N N . ILE A 1 132 ? -9.071 6.043 -9.763 1.00 90.12 132 ILE A N 1
ATOM 1011 C CA . ILE A 1 132 ? -9.745 5.592 -8.531 1.00 90.12 132 ILE A CA 1
ATOM 1012 C C . ILE A 1 132 ? -10.694 4.409 -8.811 1.00 90.12 132 ILE A C 1
ATOM 1014 O O . ILE A 1 132 ? -10.894 3.572 -7.936 1.00 90.12 132 ILE A O 1
ATOM 1018 N N . THR A 1 133 ? -11.224 4.290 -10.035 1.00 93.56 133 THR A N 1
ATOM 1019 C CA . THR A 1 133 ? -12.039 3.141 -10.476 1.00 93.56 133 THR A CA 1
ATOM 1020 C C . THR A 1 133 ? -11.268 1.826 -10.512 1.00 93.56 133 THR A C 1
ATOM 1022 O O . THR A 1 133 ? -11.862 0.760 -10.359 1.00 93.56 133 THR A O 1
ATOM 1025 N N . ASP A 1 134 ? -9.957 1.884 -10.725 1.00 93.56 134 ASP A N 1
ATOM 1026 C CA . ASP A 1 134 ? -9.134 0.712 -11.022 1.00 93.56 134 ASP A CA 1
ATOM 1027 C C . ASP A 1 134 ? -8.505 0.155 -9.738 1.00 93.56 134 ASP A C 1
ATOM 1029 O O . ASP A 1 134 ? -8.162 -1.027 -9.681 1.00 93.56 134 ASP A O 1
ATOM 1033 N N . LEU A 1 135 ? -8.439 0.977 -8.686 1.00 95.31 135 LEU A N 1
ATOM 1034 C CA . LEU A 1 135 ? -7.992 0.612 -7.346 1.00 95.31 135 LEU A CA 1
ATOM 1035 C C . LEU A 1 135 ? -8.975 -0.344 -6.659 1.00 95.31 135 LEU A C 1
ATOM 1037 O O . LEU A 1 135 ? -10.185 -0.114 -6.636 1.00 95.31 135 LEU A O 1
ATOM 1041 N N . ILE A 1 136 ? -8.435 -1.371 -6.010 1.00 96.31 136 ILE A N 1
ATOM 1042 C CA . ILE A 1 136 ? -9.122 -2.145 -4.975 1.00 96.31 136 ILE A CA 1
ATOM 1043 C C . ILE A 1 136 ? -8.446 -1.840 -3.628 1.00 96.31 136 ILE A C 1
ATOM 1045 O O . ILE A 1 136 ? -7.219 -1.967 -3.533 1.00 96.31 136 ILE A O 1
ATOM 1049 N N . PRO A 1 137 ? -9.201 -1.434 -2.589 1.00 95.62 137 PRO A N 1
ATOM 1050 C CA . PRO A 1 137 ? -8.672 -1.325 -1.238 1.00 95.62 137 PRO A CA 1
ATOM 1051 C C . PRO A 1 137 ? -8.407 -2.708 -0.639 1.00 95.62 137 PRO A C 1
ATOM 1053 O O . PRO A 1 137 ? -9.073 -3.695 -0.965 1.00 95.62 137 PRO A O 1
ATOM 1056 N N . TRP A 1 138 ? -7.423 -2.759 0.248 1.00 95.12 138 TRP A N 1
ATOM 1057 C CA . TRP A 1 138 ? -7.109 -3.943 1.038 1.00 95.12 138 TRP A CA 1
ATOM 1058 C C . TRP A 1 138 ? -8.141 -4.170 2.144 1.00 95.12 138 TRP A C 1
ATOM 1060 O O . TRP A 1 138 ? -8.789 -3.222 2.600 1.00 95.12 138 TRP A O 1
ATOM 1070 N N . ARG A 1 139 ? -8.286 -5.421 2.591 1.00 93.00 139 ARG A N 1
ATOM 1071 C CA . ARG A 1 139 ? -9.125 -5.741 3.750 1.00 93.00 139 ARG A CA 1
ATOM 1072 C C . ARG A 1 139 ? -8.412 -5.356 5.035 1.00 93.00 139 ARG A C 1
ATOM 1074 O O . ARG A 1 139 ? -7.206 -5.559 5.161 1.00 93.00 139 ARG A O 1
ATOM 1081 N N . LEU A 1 140 ? -9.177 -4.807 5.969 1.00 90.75 140 LEU A N 1
ATOM 1082 C CA . LEU A 1 140 ? -8.754 -4.607 7.344 1.00 90.75 140 LEU A CA 1
ATOM 1083 C C . LEU A 1 140 ? -9.092 -5.872 8.132 1.00 90.75 140 LEU A C 1
ATOM 1085 O O . LEU A 1 140 ? -10.265 -6.229 8.212 1.00 90.75 140 LEU A O 1
ATOM 1089 N N . GLU A 1 141 ? -8.090 -6.497 8.735 1.00 90.50 141 GLU A N 1
ATOM 1090 C CA . GLU A 1 141 ? -8.287 -7.573 9.699 1.00 90.50 141 GLU A CA 1
ATOM 1091 C C . GLU A 1 141 ? -8.099 -7.016 11.115 1.00 90.50 141 GLU A C 1
ATOM 1093 O O . GLU A 1 141 ? -7.212 -6.191 11.373 1.00 90.50 141 GLU A O 1
ATOM 1098 N N . ILE A 1 142 ? -8.959 -7.462 12.030 1.00 90.19 142 ILE A N 1
ATOM 1099 C CA . ILE A 1 142 ? -8.887 -7.154 13.458 1.00 90.19 142 ILE A CA 1
ATOM 1100 C C . ILE A 1 142 ? -8.940 -8.488 14.198 1.00 90.19 142 ILE A C 1
ATOM 1102 O O . ILE A 1 142 ? -9.985 -9.134 14.248 1.00 90.19 142 ILE A O 1
ATOM 1106 N N . ASP A 1 143 ? -7.804 -8.898 14.749 1.00 89.75 143 ASP A N 1
ATOM 1107 C CA . ASP A 1 143 ? -7.664 -10.115 15.548 1.00 89.75 143 ASP A CA 1
ATOM 1108 C C . ASP A 1 143 ? -7.646 -9.747 17.035 1.00 89.75 143 ASP A C 1
ATOM 1110 O O . ASP A 1 143 ? -6.904 -8.853 17.433 1.00 89.75 143 ASP A O 1
ATOM 1114 N N . CYS A 1 144 ? -8.456 -10.409 17.861 1.00 89.19 144 CYS A N 1
ATOM 1115 C CA . CYS A 1 144 ? -8.640 -10.073 19.271 1.00 89.19 144 CYS A CA 1
ATOM 1116 C C . CYS A 1 144 ? -8.580 -11.327 20.147 1.00 89.19 144 CYS A C 1
ATOM 1118 O O . CYS A 1 144 ? -9.361 -12.258 19.964 1.00 89.19 144 CYS A O 1
ATOM 1120 N N . SER A 1 145 ? -7.742 -11.313 21.190 1.00 83.56 145 SER A N 1
ATOM 1121 C CA . SER A 1 145 ? -7.698 -12.397 22.188 1.00 83.56 145 SER A CA 1
ATOM 1122 C C . SER A 1 145 ? -8.983 -12.515 23.026 1.00 83.56 145 SER A C 1
ATOM 1124 O O . SER A 1 145 ? -9.182 -13.520 23.706 1.00 83.56 145 SER A O 1
ATOM 1126 N N . ASN A 1 146 ? -9.835 -11.484 23.009 1.00 84.62 146 ASN A N 1
ATOM 1127 C CA . ASN A 1 146 ? -11.118 -11.412 23.707 1.00 84.62 146 ASN A CA 1
ATOM 1128 C C . ASN A 1 146 ? -12.235 -11.049 22.717 1.00 84.62 146 ASN A C 1
ATOM 1130 O O . ASN A 1 146 ? -11.975 -10.482 21.657 1.00 84.62 146 ASN A O 1
ATOM 1134 N N . PHE A 1 147 ? -13.490 -11.319 23.080 1.00 85.50 147 PHE A N 1
ATOM 1135 C CA . PHE A 1 147 ? -14.638 -10.870 22.292 1.00 85.50 147 PHE A CA 1
ATOM 1136 C C . PHE A 1 147 ? -14.723 -9.333 22.266 1.00 85.50 147 PHE A C 1
ATOM 1138 O O . PHE A 1 147 ? -14.811 -8.699 23.317 1.00 85.50 147 PHE A O 1
ATOM 1145 N N . ALA A 1 148 ? 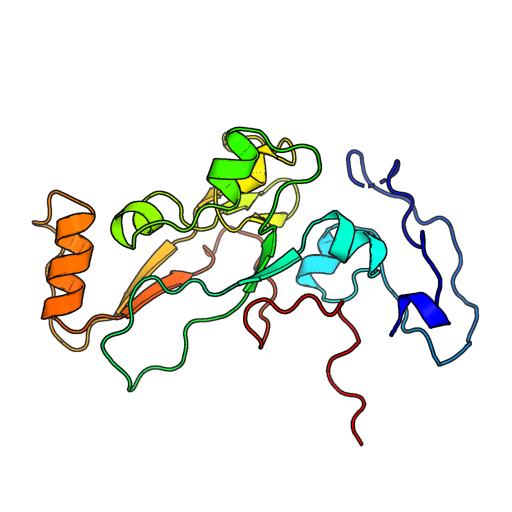-14.743 -8.753 21.066 1.00 86.62 148 ALA A N 1
ATOM 1146 C CA . ALA A 1 148 ? -14.862 -7.318 20.831 1.00 86.62 148 ALA A CA 1
ATOM 1147 C C . ALA A 1 148 ? -15.983 -7.048 19.815 1.00 86.62 148 ALA A C 1
ATOM 1149 O O . ALA A 1 148 ? -15.916 -7.514 18.677 1.00 86.62 148 ALA A O 1
ATOM 1150 N N . ASP A 1 149 ? -17.015 -6.303 20.219 1.00 88.12 149 ASP A N 1
ATOM 1151 C CA . ASP A 1 149 ? -18.154 -5.987 19.351 1.00 88.12 149 ASP A CA 1
ATOM 1152 C C . ASP A 1 149 ? -17.992 -4.612 18.688 1.00 88.12 149 ASP A C 1
ATOM 1154 O O . ASP A 1 149 ? -18.320 -3.568 19.255 1.00 88.12 149 ASP A O 1
ATOM 1158 N N . PHE A 1 150 ? -17.493 -4.619 17.453 1.00 87.56 150 PHE A N 1
ATOM 1159 C CA . PHE A 1 150 ? -17.317 -3.412 16.646 1.00 87.56 150 PHE A CA 1
ATOM 1160 C C . PHE A 1 150 ? -18.608 -2.932 15.952 1.00 87.56 150 PHE A C 1
ATOM 1162 O O . PHE A 1 150 ? -18.556 -1.938 15.234 1.00 87.56 150 PHE A O 1
ATOM 1169 N N . ASN A 1 151 ? -19.776 -3.562 16.148 1.00 87.31 151 ASN A N 1
ATOM 1170 C CA . ASN A 1 151 ? -21.021 -3.125 15.489 1.00 87.31 151 ASN A CA 1
ATOM 1171 C C . ASN A 1 151 ? -21.591 -1.812 16.060 1.00 87.31 151 ASN A C 1
ATOM 1173 O O . ASN A 1 151 ? -22.423 -1.175 15.417 1.00 87.31 151 ASN A O 1
ATOM 1177 N N . PHE A 1 152 ? -21.156 -1.407 17.258 1.00 86.12 152 PHE A N 1
ATOM 1178 C CA . PHE A 1 152 ? -21.670 -0.231 17.974 1.00 86.12 152 PHE A CA 1
ATOM 1179 C C . PHE A 1 152 ? -20.720 0.978 17.971 1.00 86.12 152 PHE A C 1
ATOM 1181 O O . PHE A 1 152 ? -21.046 2.005 18.567 1.00 86.12 152 PHE A O 1
ATOM 1188 N N . VAL A 1 153 ? -19.562 0.888 17.307 1.00 88.44 153 VAL A N 1
ATOM 1189 C CA . VAL A 1 153 ? -18.619 2.013 17.186 1.00 88.44 153 VAL A CA 1
ATOM 1190 C C . VAL A 1 153 ? -19.051 2.985 16.084 1.00 88.44 153 VAL A C 1
ATOM 1192 O O . VAL A 1 153 ? -19.453 2.586 14.993 1.00 88.44 153 VAL A O 1
ATOM 1195 N N . SER A 1 154 ? -18.947 4.281 16.362 1.00 84.62 154 SER A N 1
ATOM 1196 C CA . SER A 1 154 ? -19.367 5.369 15.470 1.00 84.62 154 SER A CA 1
ATOM 1197 C C . SER A 1 154 ? -18.204 6.078 14.768 1.00 84.62 154 SER A C 1
ATOM 1199 O O . SER A 1 154 ? -18.415 6.789 13.783 1.00 84.62 154 SER A O 1
ATOM 1201 N N . SER A 1 155 ? -16.967 5.874 15.236 1.00 88.00 155 SER A N 1
ATOM 1202 C CA . SER A 1 155 ? -15.771 6.523 14.690 1.00 88.00 155 SER A CA 1
ATOM 1203 C C . SER A 1 155 ? -14.553 5.599 14.598 1.00 88.00 155 SER A C 1
ATOM 1205 O O . SER A 1 155 ? -14.392 4.647 15.361 1.00 88.00 155 SER A O 1
ATOM 1207 N N . TYR A 1 156 ? -13.624 5.931 13.695 1.00 88.69 156 TYR A N 1
ATOM 1208 C CA . TYR A 1 156 ? -12.324 5.255 13.597 1.00 88.69 156 TYR A CA 1
ATOM 1209 C C . TYR A 1 156 ? -11.494 5.371 14.887 1.00 88.69 156 TYR A C 1
ATOM 1211 O O . TYR A 1 156 ? -10.706 4.482 15.193 1.00 88.69 156 TYR A O 1
ATOM 1219 N N . SER A 1 157 ? -11.687 6.438 15.667 1.00 87.94 157 SER A N 1
ATOM 1220 C CA . SER A 1 157 ? -11.116 6.589 17.010 1.00 87.94 157 SER A CA 1
ATOM 1221 C C . SER A 1 157 ? -11.663 5.551 17.995 1.00 87.94 157 SER A C 1
ATOM 1223 O O . SER A 1 157 ? -10.875 4.937 18.706 1.00 87.94 157 SER A O 1
ATOM 1225 N N . GLU A 1 158 ? -12.975 5.292 17.995 1.00 90.69 158 GLU A N 1
ATOM 1226 C CA . GLU A 1 158 ? -13.586 4.251 18.837 1.00 90.69 158 GLU A CA 1
ATOM 1227 C C . GLU A 1 158 ? -13.119 2.842 18.452 1.00 90.69 158 GLU A C 1
ATOM 1229 O O . GLU A 1 158 ? -12.857 2.043 19.348 1.00 90.69 158 GLU A O 1
ATOM 1234 N N . ILE A 1 159 ? -12.917 2.555 17.156 1.00 91.25 159 ILE A N 1
ATOM 1235 C CA . ILE A 1 159 ? -12.309 1.287 16.704 1.00 91.25 159 ILE A CA 1
ATOM 1236 C C . ILE A 1 159 ? -10.929 1.097 17.348 1.00 91.25 159 ILE A C 1
ATOM 1238 O O . ILE A 1 159 ? -10.670 0.050 17.936 1.00 91.25 159 ILE A O 1
ATOM 1242 N N . ILE A 1 160 ? -10.053 2.107 17.283 1.00 91.44 160 ILE A N 1
ATOM 1243 C CA . ILE A 1 160 ? -8.709 2.031 17.879 1.00 91.44 160 ILE A CA 1
ATOM 1244 C C . ILE A 1 160 ? -8.778 1.912 19.409 1.00 91.44 160 ILE A C 1
ATOM 1246 O O . ILE A 1 160 ? -8.018 1.134 19.986 1.00 91.44 160 ILE A O 1
ATOM 1250 N N . SER A 1 161 ? -9.683 2.634 20.078 1.00 91.38 161 SER A N 1
ATOM 1251 C CA . SER A 1 161 ? -9.860 2.547 21.533 1.00 91.38 161 SER A CA 1
ATOM 1252 C C . SER A 1 161 ? -10.334 1.163 21.984 1.00 91.38 161 SER A C 1
ATOM 1254 O O . SER A 1 161 ? -9.684 0.564 22.839 1.00 91.38 161 SER A O 1
ATOM 1256 N N . LEU A 1 162 ? -11.399 0.626 21.379 1.00 91.75 162 LEU A N 1
ATOM 1257 C CA . LEU A 1 162 ? -11.936 -0.700 21.707 1.00 91.75 162 LEU A CA 1
ATOM 1258 C C . LEU A 1 162 ? -10.921 -1.807 21.395 1.00 91.75 162 LEU A C 1
ATOM 1260 O O . LEU A 1 162 ? -10.707 -2.703 22.209 1.00 91.75 162 LEU A O 1
ATOM 1264 N N . ALA A 1 163 ? -10.232 -1.714 20.256 1.00 92.00 163 ALA A N 1
ATOM 1265 C CA . ALA A 1 163 ? -9.165 -2.644 19.906 1.00 92.00 163 ALA A CA 1
ATOM 1266 C C . ALA A 1 163 ? -7.982 -2.583 20.886 1.00 92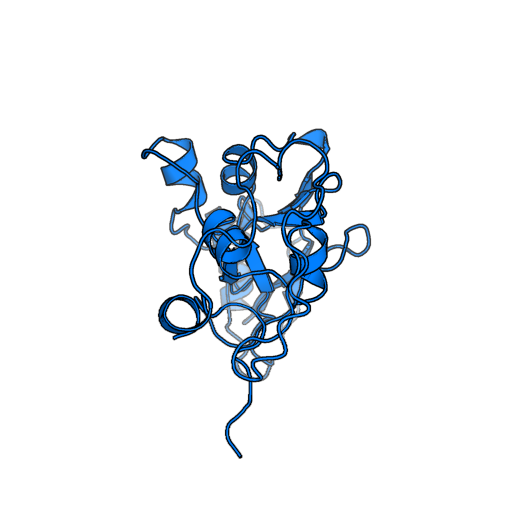.00 163 ALA A C 1
ATOM 1268 O O . ALA A 1 163 ? -7.390 -3.612 21.199 1.00 92.00 163 ALA A O 1
ATOM 1269 N N . THR A 1 164 ? -7.654 -1.401 21.417 1.00 90.75 164 THR A N 1
ATOM 1270 C CA . THR A 1 164 ? -6.608 -1.259 22.442 1.00 90.75 164 THR A CA 1
ATOM 1271 C C . THR A 1 164 ? -7.040 -1.891 23.767 1.00 90.75 164 THR A C 1
ATOM 1273 O O . THR A 1 164 ? -6.260 -2.622 24.375 1.00 90.75 164 THR A O 1
ATOM 1276 N N . GLU A 1 165 ? -8.286 -1.669 24.195 1.00 91.06 165 GLU A N 1
ATOM 1277 C CA . GLU A 1 165 ? -8.852 -2.247 25.422 1.00 91.06 165 GLU A CA 1
ATOM 1278 C C . GLU A 1 165 ? -8.912 -3.782 25.370 1.00 91.06 165 GLU A C 1
ATOM 1280 O O . GLU A 1 165 ? -8.438 -4.456 26.286 1.00 91.06 165 GLU A O 1
ATOM 1285 N N . GLN A 1 166 ? -9.425 -4.347 24.272 1.00 91.62 166 GLN A N 1
ATOM 1286 C CA . GLN A 1 166 ? -9.590 -5.798 24.098 1.00 91.62 166 GLN A CA 1
ATOM 1287 C C . GLN A 1 166 ? -8.301 -6.528 23.676 1.00 91.62 166 GLN A C 1
ATOM 1289 O O . GLN A 1 166 ? -8.307 -7.751 23.500 1.00 91.62 166 GLN A O 1
ATOM 1294 N N . LYS A 1 167 ? -7.181 -5.793 23.593 1.00 90.75 167 LYS A N 1
ATOM 1295 C CA . LYS A 1 167 ? -5.837 -6.249 23.198 1.00 90.75 167 LYS A CA 1
ATOM 1296 C C . LYS A 1 167 ? -5.758 -6.840 21.789 1.00 90.75 167 LYS A C 1
ATOM 1298 O O . LYS A 1 167 ? -5.035 -7.804 21.546 1.00 90.75 167 LYS A O 1
ATOM 1303 N N . CYS A 1 168 ? -6.479 -6.234 20.859 1.00 90.94 168 CYS A N 1
ATOM 1304 C CA . CYS A 1 168 ? -6.491 -6.642 19.468 1.00 90.94 168 CYS A CA 1
ATOM 1305 C C . CYS A 1 168 ? -5.241 -6.186 18.701 1.00 90.94 168 CYS A C 1
ATOM 1307 O O . CYS A 1 168 ? -4.637 -5.144 18.977 1.00 90.94 168 CYS A O 1
ATOM 1309 N N . ASN A 1 169 ? -4.909 -6.949 17.668 1.00 90.62 169 ASN A N 1
ATOM 1310 C CA . ASN A 1 169 ? -4.001 -6.578 16.597 1.00 90.62 169 ASN A CA 1
ATOM 1311 C C . ASN A 1 169 ? -4.833 -6.064 15.409 1.00 90.62 169 ASN A C 1
ATOM 1313 O O . ASN A 1 169 ? -5.886 -6.618 15.101 1.00 90.62 169 ASN A O 1
ATOM 1317 N N . ILE A 1 170 ? -4.371 -5.008 14.736 1.00 91.06 170 ILE A N 1
ATOM 1318 C CA . ILE A 1 170 ? -5.016 -4.456 13.533 1.00 91.06 170 ILE A CA 1
ATOM 1319 C C . ILE A 1 170 ? -3.982 -4.373 12.421 1.00 91.06 170 ILE A C 1
ATOM 1321 O O . ILE A 1 170 ? -2.949 -3.716 12.585 1.00 91.06 170 ILE A O 1
ATOM 1325 N N . PHE A 1 171 ? -4.279 -4.973 11.273 1.00 91.56 171 PHE A N 1
ATOM 1326 C CA . PHE A 1 171 ? -3.422 -4.950 10.090 1.00 91.56 171 PHE A CA 1
ATOM 1327 C C . PHE A 1 171 ? -4.247 -5.055 8.802 1.00 91.56 171 PHE A C 1
ATOM 1329 O O . PHE A 1 171 ? -5.390 -5.504 8.812 1.00 91.56 171 PHE A O 1
ATOM 1336 N N . TYR A 1 172 ? -3.670 -4.639 7.674 1.00 93.06 172 TYR A N 1
ATOM 1337 C CA . TYR A 1 172 ? -4.271 -4.877 6.359 1.00 93.06 172 TYR A CA 1
ATOM 1338 C C . TYR A 1 172 ? -3.738 -6.157 5.705 1.00 93.06 172 TYR A C 1
ATOM 1340 O O . TYR A 1 172 ? -2.529 -6.414 5.734 1.00 93.06 172 TYR A O 1
ATOM 1348 N N . ILE A 1 173 ? -4.620 -6.893 5.025 1.00 92.06 173 ILE A N 1
ATOM 1349 C CA . ILE A 1 173 ? -4.263 -7.989 4.113 1.00 92.06 173 ILE A CA 1
ATOM 1350 C C . ILE A 1 173 ? -4.722 -7.698 2.683 1.00 92.06 173 ILE A C 1
ATOM 1352 O O . ILE A 1 173 ? -5.696 -6.978 2.442 1.00 92.06 173 ILE A O 1
ATOM 1356 N N . ALA A 1 174 ? -4.023 -8.295 1.722 1.00 92.31 174 ALA A N 1
ATOM 1357 C CA . ALA A 1 174 ? -4.425 -8.270 0.327 1.00 92.31 174 ALA A CA 1
ATOM 1358 C C . ALA A 1 174 ? -5.804 -8.929 0.142 1.00 92.31 174 ALA A C 1
ATOM 1360 O O . ALA A 1 174 ? -6.090 -9.988 0.699 1.00 92.31 174 ALA A O 1
ATOM 1361 N N . SER A 1 175 ? -6.661 -8.292 -0.654 1.00 91.25 175 SER A N 1
ATOM 1362 C CA . SER A 1 175 ? -7.986 -8.815 -1.001 1.00 91.25 175 SER A CA 1
ATOM 1363 C C . SER A 1 175 ? -7.862 -9.999 -1.978 1.00 91.25 175 SER A C 1
ATOM 1365 O O . SER A 1 175 ? -6.965 -10.022 -2.820 1.00 91.25 175 SER A O 1
ATOM 1367 N N . ASP A 1 176 ? -8.765 -10.981 -1.932 1.00 88.44 176 ASP A N 1
ATOM 1368 C CA . ASP A 1 176 ? -8.628 -12.198 -2.771 1.00 88.44 176 ASP A CA 1
ATOM 1369 C C . ASP A 1 176 ? -8.792 -11.914 -4.277 1.00 88.44 176 ASP A C 1
ATOM 1371 O O . ASP A 1 176 ? -8.362 -12.687 -5.129 1.00 88.44 176 ASP A O 1
ATOM 1375 N N . ASN A 1 177 ? -9.428 -10.788 -4.611 1.00 86.56 177 ASN A N 1
ATOM 1376 C CA . ASN A 1 177 ? -9.746 -10.352 -5.969 1.00 86.56 177 ASN A CA 1
ATOM 1377 C C . ASN A 1 177 ? -8.689 -9.422 -6.600 1.00 86.56 177 ASN A C 1
ATOM 1379 O O . ASN A 1 177 ? -8.967 -8.804 -7.632 1.00 86.56 177 ASN A O 1
ATOM 1383 N N . ILE A 1 178 ? -7.495 -9.310 -6.006 1.00 88.06 178 ILE A N 1
ATOM 1384 C CA . ILE A 1 178 ? -6.340 -8.618 -6.600 1.00 88.06 178 ILE A CA 1
ATOM 1385 C C . ILE A 1 178 ? -5.199 -9.580 -6.931 1.00 88.06 178 ILE A C 1
ATOM 1387 O O . ILE A 1 178 ? -5.045 -10.649 -6.336 1.00 88.06 178 ILE A O 1
ATOM 1391 N N . ARG A 1 179 ? -4.347 -9.143 -7.866 1.00 86.25 179 ARG A N 1
ATOM 1392 C CA . ARG A 1 179 ? -2.996 -9.682 -8.030 1.00 86.25 179 ARG A CA 1
ATOM 1393 C C . ARG A 1 179 ? -2.287 -9.605 -6.680 1.00 86.25 179 ARG A C 1
ATOM 1395 O O . ARG A 1 179 ? -2.166 -8.516 -6.122 1.00 86.25 179 ARG A O 1
ATOM 1402 N N . GLN A 1 180 ? -1.830 -10.743 -6.170 1.00 89.19 180 GLN A N 1
ATOM 1403 C CA . GLN A 1 180 ? -1.230 -10.773 -4.844 1.00 89.19 180 GLN A CA 1
ATOM 1404 C C . GLN A 1 180 ? 0.109 -10.003 -4.826 1.00 89.19 180 GLN A C 1
ATOM 1406 O O . GLN A 1 180 ? 0.921 -10.142 -5.752 1.00 89.19 180 GLN A O 1
ATOM 1411 N N . PRO A 1 181 ? 0.333 -9.158 -3.805 1.00 90.75 181 PRO A N 1
ATOM 1412 C CA . PRO A 1 181 ? 1.585 -8.435 -3.603 1.00 90.75 181 PRO A CA 1
ATOM 1413 C C . PRO A 1 181 ? 2.726 -9.402 -3.263 1.00 90.75 181 PRO A C 1
ATOM 1415 O O . PRO A 1 181 ? 2.504 -10.520 -2.802 1.00 90.75 181 PRO A O 1
ATOM 1418 N N . ARG A 1 182 ? 3.971 -8.954 -3.439 1.00 90.62 182 ARG A N 1
ATOM 1419 C CA . ARG A 1 182 ? 5.147 -9.726 -3.026 1.00 90.62 182 ARG A CA 1
ATOM 1420 C C . ARG A 1 182 ? 5.481 -9.457 -1.560 1.00 90.62 182 ARG A C 1
ATOM 1422 O O . ARG A 1 182 ? 5.687 -8.301 -1.186 1.00 90.62 182 ARG A O 1
ATOM 1429 N N . ASN A 1 183 ? 5.593 -10.518 -0.764 1.00 90.31 183 ASN A N 1
ATOM 1430 C CA . ASN A 1 183 ? 6.073 -10.445 0.617 1.00 90.31 183 ASN A CA 1
ATOM 1431 C C . ASN A 1 183 ? 7.563 -10.051 0.668 1.00 90.31 183 ASN A C 1
ATOM 1433 O O . ASN A 1 183 ? 8.325 -10.299 -0.270 1.00 90.31 183 ASN A O 1
ATOM 1437 N N . CYS A 1 184 ? 7.991 -9.475 1.785 1.00 86.94 184 CYS A N 1
ATOM 1438 C CA . CYS A 1 184 ? 9.383 -9.126 2.074 1.00 86.94 184 CYS A CA 1
ATOM 1439 C C . CYS A 1 184 ? 9.688 -9.320 3.573 1.00 86.94 184 CYS A C 1
ATOM 1441 O O . CYS A 1 184 ? 8.808 -9.727 4.325 1.00 86.94 184 CYS A O 1
ATOM 1443 N N . SER A 1 185 ? 10.934 -9.088 4.003 1.00 80.69 185 SER A N 1
ATOM 1444 C CA . SER A 1 185 ? 11.409 -9.515 5.337 1.00 80.69 185 SER A CA 1
ATOM 1445 C C . SER A 1 185 ? 11.869 -8.378 6.258 1.00 80.69 185 SER A C 1
ATOM 1447 O O . SER A 1 185 ? 12.248 -8.630 7.397 1.00 80.69 185 SER A O 1
ATOM 1449 N N . THR A 1 186 ? 11.902 -7.141 5.763 1.00 76.31 186 THR A N 1
ATOM 1450 C CA . THR A 1 186 ? 12.739 -6.066 6.318 1.00 76.31 186 THR A CA 1
ATOM 1451 C C . THR A 1 186 ? 12.066 -4.706 6.115 1.00 76.31 186 THR A C 1
ATOM 1453 O O . THR A 1 186 ? 11.955 -4.218 4.997 1.00 76.31 186 THR A O 1
ATOM 1456 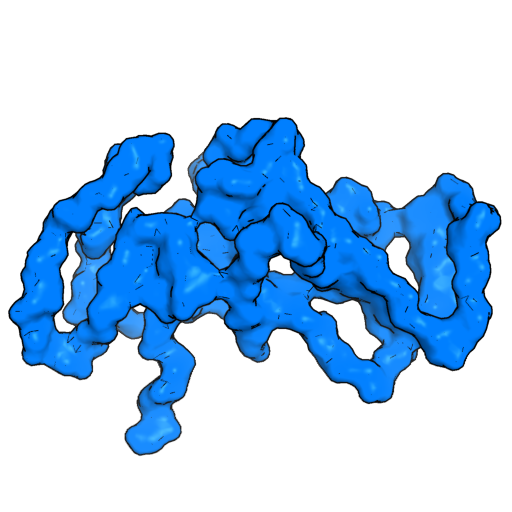N N . VAL A 1 187 ? 11.583 -4.060 7.182 1.00 74.81 187 VAL A N 1
ATOM 1457 C CA . VAL A 1 187 ? 10.866 -2.768 7.079 1.00 74.81 187 VAL A CA 1
ATOM 1458 C C . VAL A 1 187 ? 11.743 -1.686 6.432 1.00 74.81 187 VAL A C 1
ATOM 1460 O O . VAL A 1 187 ? 12.914 -1.540 6.775 1.00 74.81 187 VAL A O 1
ATOM 1463 N N . ASN A 1 188 ? 11.159 -0.884 5.534 1.00 60.75 188 ASN A N 1
ATOM 1464 C CA . ASN A 1 188 ? 11.832 0.155 4.740 1.00 60.75 188 ASN A CA 1
ATOM 1465 C C . ASN A 1 188 ? 12.947 -0.349 3.808 1.00 60.75 188 ASN A C 1
ATOM 1467 O O . ASN A 1 188 ? 13.673 0.482 3.255 1.00 60.75 188 ASN A O 1
ATOM 1471 N N . ASP A 1 189 ? 13.067 -1.659 3.584 1.00 61.09 189 ASP A N 1
ATOM 1472 C CA . ASP A 1 189 ? 14.055 -2.195 2.654 1.00 61.09 189 ASP A CA 1
ATOM 1473 C C . ASP A 1 189 ? 13.830 -1.662 1.231 1.00 61.09 189 ASP A C 1
ATOM 1475 O O . ASP A 1 189 ? 12.696 -1.565 0.742 1.00 61.09 189 ASP A O 1
ATOM 1479 N N . ARG A 1 190 ? 14.941 -1.273 0.604 1.00 58.97 190 ARG A N 1
ATOM 1480 C CA . ARG A 1 190 ? 15.046 -0.752 -0.765 1.00 58.97 190 ARG A CA 1
ATOM 1481 C C . ARG A 1 190 ? 16.112 -1.499 -1.566 1.00 58.97 190 ARG A C 1
ATOM 1483 O O . ARG A 1 190 ? 16.478 -1.048 -2.651 1.00 58.97 190 ARG A O 1
ATOM 1490 N N . GLU A 1 191 ? 16.659 -2.592 -1.044 1.00 54.62 191 GLU A N 1
ATOM 1491 C CA . GLU A 1 191 ? 17.515 -3.468 -1.823 1.00 54.62 191 GLU A CA 1
ATOM 1492 C C . GLU A 1 191 ? 16.680 -4.130 -2.919 1.00 54.62 191 GLU A C 1
ATOM 1494 O O . GLU A 1 191 ? 15.623 -4.719 -2.686 1.00 54.62 191 GLU A O 1
ATOM 1499 N N . ALA A 1 192 ? 17.139 -3.963 -4.158 1.00 53.94 192 ALA A N 1
ATOM 1500 C CA . ALA A 1 192 ? 16.448 -4.513 -5.306 1.00 53.94 192 ALA A CA 1
ATOM 1501 C C . ALA A 1 192 ? 16.461 -6.055 -5.253 1.00 53.94 192 ALA A C 1
ATOM 1503 O O . ALA A 1 192 ? 17.400 -6.648 -4.701 1.00 53.94 192 ALA A O 1
ATOM 1504 N N . PRO A 1 193 ? 15.454 -6.727 -5.839 1.00 55.22 193 PRO A N 1
ATOM 1505 C CA . PRO A 1 193 ? 15.404 -8.182 -5.843 1.00 55.22 193 PRO A CA 1
ATOM 1506 C C . PRO A 1 193 ? 16.690 -8.798 -6.423 1.00 55.22 193 PRO A C 1
ATOM 1508 O O . PRO A 1 193 ? 17.240 -8.301 -7.402 1.00 55.22 193 PRO A O 1
ATOM 1511 N N . GLY A 1 194 ? 17.186 -9.863 -5.785 1.00 46.03 194 GLY A N 1
ATOM 1512 C CA . GLY A 1 194 ? 18.453 -10.517 -6.139 1.00 46.03 194 GLY A CA 1
ATOM 1513 C C . GLY A 1 194 ? 19.618 -10.295 -5.161 1.00 46.03 194 GLY A C 1
ATOM 1514 O O . GLY A 1 194 ? 20.628 -10.979 -5.296 1.00 46.03 194 GLY A O 1
ATOM 1515 N N . PHE A 1 195 ? 19.488 -9.415 -4.157 1.00 47.28 195 PHE A N 1
ATOM 1516 C CA . PHE A 1 195 ? 20.490 -9.273 -3.077 1.00 47.28 195 PHE A CA 1
ATOM 1517 C C . PHE A 1 195 ? 20.271 -10.195 -1.870 1.00 47.28 195 PHE A C 1
ATOM 1519 O O . PHE A 1 195 ? 21.207 -10.457 -1.116 1.00 47.28 195 PHE A O 1
ATOM 1526 N N . VAL A 1 196 ? 19.068 -10.756 -1.719 1.00 41.97 196 VAL A N 1
ATOM 1527 C CA . VAL A 1 196 ? 18.761 -11.707 -0.644 1.00 41.97 196 VAL A CA 1
ATOM 1528 C C . VAL A 1 196 ? 19.528 -13.019 -0.867 1.00 41.97 196 VAL A C 1
ATOM 1530 O O . VAL A 1 196 ? 19.206 -13.792 -1.765 1.00 41.97 196 VAL A O 1
ATOM 1533 N N . ASN A 1 197 ? 20.508 -13.268 0.004 1.00 35.75 197 ASN A N 1
ATOM 1534 C CA . ASN A 1 197 ? 21.291 -14.500 0.154 1.00 35.75 197 ASN A CA 1
ATOM 1535 C C . ASN A 1 197 ? 22.197 -14.923 -1.023 1.00 35.75 197 ASN A C 1
ATOM 1537 O O . ASN A 1 197 ? 21.961 -15.918 -1.706 1.00 35.75 197 ASN A O 1
ATOM 1541 N N . LYS A 1 198 ? 23.374 -14.287 -1.088 1.00 31.41 198 LYS A N 1
ATOM 1542 C CA . LYS A 1 198 ? 24.650 -15.009 -1.280 1.00 31.41 198 LYS A CA 1
ATOM 1543 C C . LYS A 1 198 ? 25.621 -14.712 -0.131 1.00 31.41 198 LYS A C 1
ATOM 1545 O O . LYS A 1 198 ? 26.624 -14.029 -0.308 1.00 31.41 198 LYS A O 1
ATOM 1550 N N . VAL A 1 199 ? 25.289 -15.227 1.053 1.00 33.19 199 VAL A N 1
ATOM 1551 C CA . VAL A 1 199 ? 26.206 -15.319 2.202 1.00 33.19 199 VAL A CA 1
ATOM 1552 C C . VAL A 1 199 ? 26.373 -16.797 2.548 1.00 33.19 199 VAL A C 1
ATOM 1554 O O . VAL A 1 199 ? 25.709 -17.327 3.439 1.00 33.19 199 VAL A O 1
ATOM 1557 N N . THR A 1 200 ? 27.200 -17.486 1.764 1.00 31.84 200 THR A N 1
ATOM 1558 C CA . THR A 1 200 ? 27.766 -18.816 2.046 1.00 31.84 200 THR A CA 1
ATOM 1559 C C . THR A 1 200 ? 28.978 -19.026 1.145 1.00 31.84 200 THR A C 1
ATOM 1561 O O . THR A 1 200 ? 28.889 -18.592 -0.028 1.00 31.84 200 THR A O 1
#

Secondary structure (DSSP, 8-state):
-THHHH-S-SS-TTSSTT------------TTS---B-SSTHHHHT-B-HHHHHHTTEEEEE-EEE---TTSPPPPEEEEE-S-SSS--HHHHHHHPPPPHHHHTTS--EEETTT--EESSHHHHHTTT--TTTEEEPEEEEE-SS---GGG--SHHHHHHHHHHTT-EEEEE--TTSPPPPB-SSTT--PPTT-S----

Foldseek 3Di:
DCCVPPNECQDDPVALVPDHDGDDDPPPPPVPDDAADDALCCQAVQRHDLNNLVVLCWFFAFFWLDAQDPVDDGGFTFTASQAAPDDDDVLRCVSNDDDHSQVCVVFAKKAFQVRLGIGRGPSSVVSSVGDPVRIDGFDKDKAFPDDFDPPPDDGSVVVVVSSNVRRIIIGTDHDPPGDHTHTDDDGGDSPGRPPPDPPD

pLDDT: mean 78.86, std 17.07, range [31.41, 96.31]

Sequence (200 aa):
MYVSACGKQLCDQSKISHGYQLLYNTSVNLGVCPPCECDLDCVTRGDCCPDLFFSLHLSCTETKLLQQNTHEPDAPLFIMVGKCNGKTSDRTRQCESTFSPGEHLQNGPVTSRKTGLTYRNKHCSQCFNESITDLIPWRLEIDCSNFADFNFVSSYSEIISLATEQKCNIFYIASDNIRQPRNCSTVNDREAPGFVNKVT

Radius of gyration: 19.01 Å; chains: 1; bounding box: 51×38×51 Å